Protein AF-A0A519ET71-F1 (afdb_monomer)

Foldseek 3Di:
DDVVVVVVVVVVVVVVPPPVCVVVVVVVCCVVVVVVVVVVVCCVCCVPVLLVLLVVCCVPPPVVQDFPLQDDPVNVVVVVVVLVVVLVVLVVVCVVVVVDPVSVVPSVLLSQLLSLLVVLLCSLQNGRHHPVLSVVLCVVCVVVSSVLSSVLSVLLCVLVVLVVCCVVPVVCVVVSVVVSVVSNSVSVSVSSNVSNVVSVVVSVVVVVVVVVVDPDDDD

pLDDT: mean 70.23, std 10.38, range [39.81, 87.06]

Mean predicted aligned error: 14.38 Å

Solvent-accessible surface area (backbone atoms only — not comparable to full-atom values): 11890 Å² total; per-residue (Å²): 132,65,65,68,59,54,52,51,48,54,54,53,47,53,65,68,70,42,68,58,62,75,61,44,51,62,50,53,49,48,69,55,45,50,60,52,52,52,51,51,50,50,52,50,47,54,68,51,48,49,60,50,50,38,48,52,47,39,62,72,76,40,72,85,62,67,72,59,63,59,61,51,73,68,57,51,55,57,44,52,54,50,49,53,53,49,49,53,51,51,51,62,65,42,58,74,53,50,80,41,75,76,44,51,73,48,49,56,37,48,53,46,1,45,51,46,27,59,50,44,45,43,64,43,36,32,44,48,33,50,77,66,57,46,53,51,49,54,64,76,43,42,66,62,42,33,50,52,16,28,53,43,34,53,55,63,45,51,39,54,53,46,56,60,45,34,75,78,36,61,90,46,34,85,57,45,53,60,47,29,54,50,49,50,51,50,47,50,52,51,46,46,52,52,37,24,52,55,52,53,52,54,48,51,52,53,51,54,52,52,56,67,74,56,63,93,80,80,131

Secondary structure (DSSP, 8-state):
--HHHHHHHHHHHHHHSS-HHHHHHHHHHHHHHHHHHHHHHHHHHHHHHHHHHHHHHHHHH-TTS-------HHHHHHHHHHHHHHHHHHHHHHHHHTTSTTHHHHHHHHHHHHHHHHHHHHHHHHTTS-HHHHHHHHHHTHHHHHHHHHHHHHHHHHHHHHHHHHTT-GGGHHHHHHHHHHHHHHHHHHHHHHHHHHHHHHHHHHHHHHHHH------

Radius of gyration: 24.88 Å; Cα contacts (8 Å, |Δi|>4): 135; chains: 1; bounding box: 59×34×96 Å

Structure (mmCIF, N/CA/C/O backbone):
data_AF-A0A519ET71-F1
#
_entry.id   AF-A0A519ET71-F1
#
loop_
_atom_site.group_PDB
_atom_site.id
_atom_site.type_symbol
_atom_site.label_atom_id
_atom_site.label_alt_id
_atom_site.label_comp_id
_atom_site.label_asym_id
_atom_site.label_entity_id
_atom_site.label_seq_id
_atom_site.pdbx_PDB_ins_code
_atom_site.Cartn_x
_atom_site.Cartn_y
_atom_site.Cartn_z
_atom_site.occupancy
_atom_site.B_iso_or_equiv
_atom_site.auth_seq_id
_atom_site.auth_comp_id
_atom_site.auth_asym_id
_atom_site.auth_atom_id
_atom_site.pdbx_PDB_model_num
ATOM 1 N N . SER A 1 1 ? 31.310 0.167 -56.274 1.00 51.19 1 SER A N 1
ATOM 2 C CA . SER A 1 1 ? 31.535 -0.388 -54.9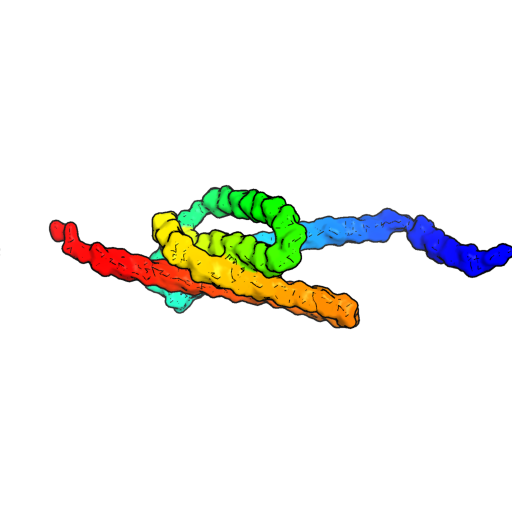22 1.00 51.19 1 SER A CA 1
ATOM 3 C C . SER A 1 1 ? 31.245 0.712 -53.913 1.00 51.19 1 SER A C 1
ATOM 5 O O . SER A 1 1 ? 31.822 1.777 -54.047 1.00 51.19 1 SER A O 1
ATOM 7 N N . TRP A 1 2 ? 30.300 0.519 -52.983 1.00 65.00 2 TRP A N 1
ATOM 8 C CA . TRP A 1 2 ? 29.869 1.552 -52.022 1.00 65.00 2 TRP A CA 1
ATOM 9 C C . TRP A 1 2 ? 30.758 1.533 -50.766 1.00 65.00 2 TRP A C 1
ATOM 11 O O . TRP A 1 2 ? 30.536 0.694 -49.890 1.00 65.00 2 TRP A O 1
ATOM 21 N N . PRO A 1 3 ? 31.742 2.441 -50.628 1.00 78.19 3 PRO A N 1
ATOM 22 C CA . PRO A 1 3 ? 32.728 2.384 -49.545 1.00 78.19 3 PRO A CA 1
ATOM 23 C C . PRO A 1 3 ? 32.082 2.615 -48.173 1.00 78.19 3 PRO A C 1
ATOM 25 O O . PRO A 1 3 ? 32.475 2.005 -47.187 1.00 78.19 3 PRO A O 1
ATOM 28 N N . LEU A 1 4 ? 31.023 3.430 -48.133 1.00 73.75 4 LEU A N 1
ATOM 29 C CA . LEU A 1 4 ? 30.263 3.749 -46.923 1.00 73.75 4 LEU A CA 1
ATOM 30 C C . LEU A 1 4 ? 29.527 2.533 -46.343 1.00 73.75 4 LEU A C 1
ATOM 32 O O . LEU A 1 4 ? 29.492 2.364 -45.128 1.00 73.75 4 LEU A O 1
ATOM 36 N N . LEU A 1 5 ? 28.998 1.655 -47.202 1.00 74.50 5 LEU A N 1
ATOM 37 C CA . LEU A 1 5 ? 28.352 0.408 -46.777 1.00 74.50 5 LEU A CA 1
ATOM 38 C C . LEU A 1 5 ? 29.373 -0.579 -46.201 1.00 74.50 5 LEU A C 1
ATOM 40 O O . LEU A 1 5 ? 29.092 -1.231 -45.201 1.00 74.50 5 LEU A O 1
ATOM 44 N N . ALA A 1 6 ? 30.576 -0.641 -46.777 1.00 75.88 6 ALA A N 1
ATOM 45 C CA . ALA A 1 6 ? 31.662 -1.467 -46.253 1.00 75.88 6 ALA A CA 1
ATOM 46 C C . ALA A 1 6 ? 32.197 -0.941 -44.907 1.00 75.88 6 ALA A C 1
ATOM 48 O O . ALA A 1 6 ? 32.454 -1.730 -44.001 1.00 75.88 6 ALA A O 1
ATOM 49 N N . SER A 1 7 ? 32.314 0.381 -44.736 1.00 77.50 7 SER A N 1
ATOM 50 C CA . SER A 1 7 ? 32.706 0.997 -43.460 1.00 77.50 7 SER A CA 1
ATOM 51 C C . SER A 1 7 ? 31.647 0.816 -42.370 1.00 77.50 7 SER A C 1
ATOM 53 O O . SER A 1 7 ? 31.995 0.494 -41.236 1.00 77.50 7 SER A O 1
ATOM 55 N N . PHE A 1 8 ? 30.363 0.961 -42.711 1.00 77.62 8 PHE A N 1
ATOM 56 C CA . PHE A 1 8 ? 29.249 0.697 -41.799 1.00 77.62 8 PHE A CA 1
ATOM 57 C C . PHE A 1 8 ? 29.205 -0.777 -41.378 1.00 77.62 8 PHE A C 1
ATOM 59 O O . PHE A 1 8 ? 29.118 -1.073 -40.184 1.00 77.62 8 PHE A O 1
ATOM 66 N N . TRP A 1 9 ? 29.376 -1.707 -42.331 1.00 73.12 9 TRP A N 1
ATOM 67 C CA . TRP A 1 9 ? 29.432 -3.130 -41.998 1.00 73.12 9 TRP A CA 1
ATOM 68 C C . TRP A 1 9 ? 30.665 -3.514 -41.189 1.00 73.12 9 TRP A C 1
ATOM 70 O O . TRP A 1 9 ? 30.561 -4.314 -40.264 1.00 73.12 9 TRP A O 1
ATOM 80 N N . GLY A 1 10 ? 31.817 -2.910 -41.478 1.00 75.44 10 GLY A N 1
ATOM 81 C CA . GLY A 1 10 ? 33.032 -3.101 -40.692 1.00 75.44 10 GLY A CA 1
ATOM 82 C C . GLY A 1 10 ? 32.920 -2.555 -39.266 1.00 75.44 10 GLY A C 1
ATOM 83 O O . GLY A 1 10 ? 33.555 -3.098 -38.368 1.00 75.44 10 GLY A O 1
ATOM 84 N N . TRP A 1 11 ? 32.117 -1.514 -39.029 1.00 75.06 11 TRP A N 1
ATOM 85 C CA . TRP A 1 11 ? 31.866 -0.970 -37.690 1.00 75.06 11 TRP A CA 1
ATOM 86 C C . TRP A 1 11 ? 30.917 -1.859 -36.872 1.00 75.06 11 TRP A C 1
ATOM 88 O O . TRP A 1 11 ? 31.224 -2.168 -35.722 1.00 75.06 11 TRP A O 1
ATOM 98 N N . ILE A 1 12 ? 29.831 -2.361 -37.473 1.00 71.50 12 ILE A N 1
ATOM 99 C CA . ILE A 1 12 ? 28.934 -3.329 -36.813 1.00 71.50 12 ILE A CA 1
ATOM 100 C C . ILE A 1 12 ? 29.638 -4.672 -36.593 1.00 71.50 12 ILE A C 1
ATOM 102 O O . ILE A 1 12 ? 29.525 -5.260 -35.521 1.00 71.50 12 ILE A O 1
ATOM 106 N N . GLY A 1 13 ? 30.429 -5.132 -37.564 1.00 68.06 13 GLY A N 1
ATOM 107 C CA . GLY A 1 13 ? 31.218 -6.356 -37.442 1.00 68.06 13 GLY A CA 1
ATOM 108 C C . GLY A 1 13 ? 32.166 -6.330 -36.241 1.00 68.06 13 GLY A C 1
ATOM 109 O O . GLY A 1 13 ? 32.327 -7.354 -35.592 1.00 68.06 13 GLY A O 1
ATOM 110 N N . ARG A 1 14 ? 32.708 -5.157 -35.871 1.00 67.69 14 ARG A N 1
ATOM 111 C CA . ARG A 1 14 ? 33.548 -4.985 -34.668 1.00 67.69 14 ARG A CA 1
ATOM 112 C C . ARG A 1 14 ? 32.783 -5.137 -33.351 1.00 67.69 14 ARG A C 1
ATOM 114 O O . ARG A 1 14 ? 33.368 -5.583 -32.371 1.00 67.69 14 ARG A O 1
ATOM 121 N N . PHE A 1 15 ? 31.495 -4.792 -33.324 1.00 62.75 15 PHE A N 1
ATOM 122 C CA . PHE A 1 15 ? 30.617 -5.044 -32.173 1.00 62.75 15 PHE A CA 1
ATOM 123 C C . PHE A 1 15 ? 30.281 -6.533 -32.020 1.00 62.75 15 PHE A C 1
ATOM 125 O O . PHE A 1 15 ? 30.128 -7.009 -30.900 1.00 62.75 15 PHE A O 1
ATOM 132 N N . PHE A 1 16 ? 30.196 -7.263 -33.136 1.00 60.81 16 PHE A N 1
ATOM 133 C CA . PHE A 1 16 ? 29.937 -8.706 -33.163 1.00 60.81 16 PHE A CA 1
ATOM 134 C C . PHE A 1 16 ? 31.209 -9.571 -33.066 1.00 60.81 16 PHE A C 1
ATOM 136 O O . PHE A 1 16 ? 31.099 -10.760 -32.786 1.00 60.81 16 PHE A O 1
ATOM 143 N N . SER A 1 17 ? 32.402 -9.004 -33.294 1.00 56.88 17 SER A N 1
ATOM 144 C CA . SER A 1 17 ? 33.689 -9.718 -33.241 1.00 56.88 17 SER A CA 1
ATOM 145 C C . SER A 1 17 ? 34.386 -9.677 -31.878 1.00 56.88 17 SER A C 1
ATOM 147 O O . SER A 1 17 ? 35.398 -10.349 -31.702 1.00 56.88 17 SER A O 1
ATOM 149 N N . GLY A 1 18 ? 33.916 -8.854 -30.938 1.00 61.75 18 GLY A N 1
ATOM 150 C CA . GLY A 1 18 ? 34.290 -8.989 -29.528 1.00 61.75 18 GLY A CA 1
ATOM 151 C C . GLY A 1 18 ? 33.458 -10.097 -28.892 1.00 61.75 18 GLY A C 1
ATOM 152 O O . GLY A 1 18 ? 32.332 -10.301 -29.333 1.00 61.75 18 GLY A O 1
ATOM 153 N N . ASP A 1 19 ? 33.984 -10.800 -27.883 1.00 61.34 19 ASP A N 1
ATOM 154 C CA . ASP A 1 19 ? 33.239 -11.818 -27.129 1.00 61.34 19 ASP A CA 1
ATOM 155 C C . ASP A 1 19 ? 31.898 -11.240 -26.653 1.00 61.34 19 ASP A C 1
ATOM 157 O O . ASP A 1 19 ? 31.796 -10.556 -25.633 1.00 61.34 19 ASP A O 1
ATOM 161 N N . VAL A 1 20 ? 30.844 -11.495 -27.427 1.00 58.88 20 VAL A N 1
ATOM 162 C CA . VAL A 1 20 ? 29.489 -11.001 -27.172 1.00 58.88 20 VAL A CA 1
ATOM 163 C C . VAL A 1 20 ? 29.000 -11.542 -25.822 1.00 58.88 20 VAL A C 1
ATOM 165 O O . VAL A 1 20 ? 28.258 -10.882 -25.104 1.00 58.88 20 VAL A O 1
ATOM 168 N N . THR A 1 21 ? 29.515 -12.699 -25.406 1.00 61.28 21 THR A N 1
ATOM 169 C CA . THR A 1 21 ? 29.367 -13.291 -24.071 1.00 61.28 21 THR A CA 1
ATOM 170 C C . THR A 1 21 ? 30.010 -12.463 -22.955 1.00 61.28 21 THR A C 1
ATOM 172 O O . THR A 1 21 ? 29.419 -12.369 -21.882 1.00 61.28 21 THR A O 1
ATOM 175 N N . ALA A 1 22 ? 31.160 -11.818 -23.181 1.00 65.25 22 ALA A N 1
ATOM 176 C CA . ALA A 1 22 ? 31.847 -11.006 -22.171 1.00 65.25 22 ALA A CA 1
ATOM 177 C C . ALA A 1 22 ? 31.096 -9.703 -21.841 1.00 65.25 22 ALA A C 1
ATOM 179 O O . ALA A 1 22 ? 31.200 -9.198 -20.724 1.00 65.25 22 ALA A O 1
ATOM 180 N N . THR A 1 23 ? 30.299 -9.179 -22.778 1.00 65.25 23 THR A N 1
ATOM 181 C CA . THR A 1 23 ? 29.429 -8.011 -22.550 1.00 65.25 23 THR A CA 1
ATOM 182 C C . THR A 1 23 ? 28.005 -8.406 -22.143 1.00 65.25 23 THR A C 1
ATOM 184 O O . THR A 1 23 ? 27.413 -7.750 -21.286 1.00 65.25 23 THR A O 1
ATOM 187 N N . LEU A 1 24 ? 27.462 -9.506 -22.679 1.00 67.38 24 LEU A N 1
ATOM 188 C CA . LEU A 1 24 ? 26.129 -10.005 -22.320 1.00 67.38 24 LEU A CA 1
ATOM 189 C C . LEU A 1 24 ? 26.066 -10.615 -20.919 1.00 67.38 24 LEU A C 1
ATOM 191 O O . LEU A 1 24 ? 25.059 -10.431 -20.243 1.00 67.38 24 LEU A O 1
ATOM 195 N N . ALA A 1 25 ? 27.102 -11.323 -20.461 1.00 74.38 25 ALA A N 1
ATOM 196 C CA . ALA A 1 25 ? 27.099 -11.962 -19.144 1.00 74.38 25 ALA A CA 1
ATOM 197 C C . ALA A 1 25 ? 26.832 -10.966 -17.993 1.00 74.38 25 ALA A C 1
ATOM 199 O O . ALA A 1 25 ? 25.892 -11.201 -17.229 1.00 74.38 25 ALA A O 1
ATOM 200 N N . PRO A 1 26 ? 27.553 -9.829 -17.869 1.00 75.31 26 PRO A N 1
ATOM 201 C CA . PRO A 1 26 ? 27.241 -8.835 -16.842 1.00 75.31 26 PRO A CA 1
ATOM 202 C C . PRO A 1 26 ? 25.863 -8.183 -17.035 1.00 75.31 26 PRO A C 1
ATOM 204 O O . PRO A 1 26 ? 25.178 -7.931 -16.047 1.00 75.31 26 PRO A O 1
ATOM 207 N N . LEU A 1 27 ? 25.402 -7.970 -18.273 1.00 71.25 27 LEU A N 1
ATOM 208 C CA . LEU A 1 27 ? 24.054 -7.449 -18.541 1.00 71.25 27 LEU A CA 1
ATOM 209 C C . LEU A 1 27 ? 22.956 -8.403 -18.055 1.00 71.25 27 LEU A C 1
ATOM 211 O O . LEU A 1 27 ? 22.018 -7.960 -17.398 1.00 71.25 27 LEU A O 1
ATOM 215 N N . VAL A 1 28 ? 23.082 -9.705 -18.317 1.00 76.06 28 VAL A N 1
ATOM 216 C CA . VAL A 1 28 ? 22.136 -10.730 -17.846 1.00 76.06 28 VAL A CA 1
ATOM 217 C C . VAL A 1 28 ? 22.120 -10.793 -16.321 1.00 76.06 28 VAL A C 1
ATOM 219 O O . VAL A 1 28 ? 21.044 -10.846 -15.728 1.00 76.06 28 VAL A O 1
ATOM 222 N N . VAL A 1 29 ? 23.290 -10.729 -15.676 1.00 79.31 29 VAL A N 1
ATOM 223 C CA . VAL A 1 29 ? 23.382 -10.689 -14.210 1.00 79.31 29 VAL A CA 1
ATOM 224 C C . VAL A 1 29 ? 22.681 -9.453 -13.658 1.00 79.31 29 VAL A C 1
ATOM 226 O O . VAL A 1 29 ? 21.908 -9.589 -12.718 1.00 79.31 29 VAL A O 1
ATOM 229 N N . VAL A 1 30 ? 22.875 -8.269 -14.246 1.00 75.25 30 VAL A N 1
ATOM 230 C CA . VAL A 1 30 ? 22.170 -7.049 -13.823 1.00 75.25 30 VAL A CA 1
ATOM 231 C C . VAL A 1 30 ? 20.660 -7.199 -14.026 1.00 75.25 30 VAL A C 1
ATOM 233 O O . VAL A 1 30 ? 19.901 -7.037 -13.076 1.00 75.25 30 VAL A O 1
ATOM 236 N N . PHE A 1 31 ? 20.205 -7.598 -15.215 1.00 67.06 31 PHE A N 1
ATOM 237 C CA . PHE A 1 31 ? 18.776 -7.764 -15.504 1.00 67.06 31 PHE A CA 1
ATOM 238 C C . PHE A 1 31 ? 18.085 -8.815 -14.625 1.00 67.06 31 PHE A C 1
ATOM 240 O O . PHE A 1 31 ? 16.903 -8.658 -14.328 1.00 67.06 31 PHE A O 1
ATOM 247 N N . ALA A 1 32 ? 18.793 -9.861 -14.193 1.00 71.50 32 ALA A N 1
ATOM 248 C CA . ALA A 1 32 ? 18.259 -10.877 -13.288 1.00 71.50 32 ALA A CA 1
ATOM 249 C C . ALA A 1 32 ? 18.357 -10.464 -11.809 1.00 71.50 32 ALA A C 1
ATOM 251 O O . ALA A 1 32 ? 17.410 -10.653 -11.044 1.00 71.50 32 ALA A O 1
ATOM 252 N N . ALA A 1 33 ? 19.485 -9.885 -11.391 1.00 70.94 33 ALA A N 1
ATOM 253 C CA . ALA A 1 33 ? 19.737 -9.519 -10.001 1.00 70.94 33 ALA A CA 1
ATOM 254 C C . ALA A 1 33 ? 18.942 -8.283 -9.579 1.00 70.94 33 ALA A C 1
ATOM 256 O O . ALA A 1 33 ? 18.433 -8.253 -8.464 1.00 70.94 33 ALA A O 1
ATOM 257 N N . THR A 1 34 ? 18.793 -7.280 -10.449 1.00 64.88 34 THR A N 1
ATOM 258 C CA . THR A 1 34 ? 18.056 -6.048 -10.139 1.00 64.88 34 THR A CA 1
ATOM 259 C C . THR A 1 34 ? 16.619 -6.314 -9.670 1.00 64.88 34 THR A C 1
ATOM 261 O O . THR A 1 34 ? 16.293 -5.869 -8.569 1.00 64.88 34 THR A O 1
ATOM 264 N N . PRO A 1 35 ? 15.751 -7.050 -10.395 1.00 52.75 35 PRO A N 1
ATOM 265 C CA . PRO A 1 35 ? 14.398 -7.327 -9.913 1.00 52.75 35 PRO A CA 1
ATOM 266 C C . PRO A 1 35 ? 14.401 -8.164 -8.629 1.00 52.75 35 PRO A C 1
ATOM 268 O O . PRO A 1 35 ? 13.609 -7.887 -7.732 1.00 52.75 35 PRO A O 1
ATOM 271 N N . LEU A 1 36 ? 15.315 -9.132 -8.489 1.00 61.66 36 LEU A N 1
ATOM 272 C CA . LEU A 1 36 ? 15.434 -9.944 -7.273 1.00 61.66 36 LEU A CA 1
ATOM 273 C C . LEU A 1 36 ? 15.800 -9.099 -6.046 1.00 61.66 36 LEU A C 1
ATOM 275 O O . LEU A 1 36 ? 15.174 -9.233 -4.996 1.00 61.66 36 LEU A O 1
ATOM 279 N N . LEU A 1 37 ? 16.782 -8.207 -6.188 1.00 66.44 37 LEU A N 1
ATOM 280 C CA . LEU A 1 37 ? 17.217 -7.286 -5.140 1.00 66.44 37 LEU A CA 1
ATOM 281 C C . LEU A 1 37 ? 16.114 -6.295 -4.776 1.00 66.44 37 LEU A C 1
ATOM 283 O O . LEU A 1 37 ? 15.898 -6.044 -3.594 1.00 66.44 37 LEU A O 1
ATOM 287 N N . VAL A 1 38 ? 15.389 -5.770 -5.767 1.00 59.97 38 VAL A N 1
ATOM 288 C CA . VAL A 1 38 ? 14.242 -4.882 -5.533 1.00 59.97 38 VAL A CA 1
ATOM 289 C C . VAL A 1 38 ? 13.150 -5.611 -4.754 1.00 59.97 38 VAL A C 1
ATOM 291 O O . VAL A 1 38 ? 12.682 -5.090 -3.745 1.00 59.97 38 VAL A O 1
ATOM 294 N N . VAL A 1 39 ? 12.775 -6.828 -5.159 1.00 53.47 39 VAL A N 1
ATOM 295 C CA . VAL A 1 39 ? 11.769 -7.629 -4.444 1.00 53.47 39 VAL A CA 1
ATOM 296 C C . VAL A 1 39 ? 12.234 -7.943 -3.022 1.00 53.47 39 VAL A C 1
ATOM 298 O O . VAL A 1 39 ? 11.473 -7.734 -2.082 1.00 53.47 39 VAL A O 1
ATOM 301 N N . ALA A 1 40 ? 13.481 -8.380 -2.838 1.00 61.16 40 ALA A N 1
ATOM 302 C CA . ALA A 1 40 ? 14.034 -8.667 -1.517 1.00 61.16 40 ALA A CA 1
ATOM 303 C C . ALA A 1 40 ? 14.039 -7.422 -0.615 1.00 61.16 40 ALA A C 1
ATOM 305 O O . ALA A 1 40 ? 13.586 -7.488 0.527 1.00 61.16 40 ALA A O 1
ATOM 306 N N . ALA A 1 41 ? 14.481 -6.272 -1.132 1.00 62.25 41 ALA A N 1
ATOM 307 C CA . ALA A 1 41 ? 14.481 -5.009 -0.402 1.00 62.25 41 ALA A CA 1
ATOM 308 C C . ALA A 1 41 ? 13.060 -4.564 -0.031 1.00 62.25 41 ALA A C 1
ATOM 310 O O . ALA A 1 41 ? 12.831 -4.172 1.109 1.00 62.25 41 ALA A O 1
ATOM 311 N N . LEU A 1 42 ? 12.095 -4.673 -0.951 1.00 53.31 42 LEU A N 1
ATOM 312 C CA . LEU A 1 42 ? 10.690 -4.356 -0.684 1.00 53.31 42 LEU A CA 1
ATOM 313 C C . LEU A 1 42 ? 10.086 -5.280 0.377 1.00 53.31 42 LEU A C 1
ATOM 315 O O . LEU A 1 42 ? 9.390 -4.796 1.263 1.00 53.31 42 LEU A O 1
ATOM 319 N N . VAL A 1 43 ? 10.370 -6.584 0.324 1.00 53.22 43 VAL A N 1
ATOM 320 C CA . VAL A 1 43 ? 9.897 -7.557 1.322 1.00 53.22 43 VAL A CA 1
ATOM 321 C C . VAL A 1 43 ? 10.482 -7.254 2.699 1.00 53.22 43 VAL A C 1
ATOM 323 O O . VAL A 1 43 ? 9.748 -7.260 3.683 1.00 53.22 43 VAL A O 1
ATOM 326 N N . ILE A 1 44 ? 11.778 -6.943 2.776 1.00 60.06 44 ILE A N 1
ATOM 327 C CA . ILE A 1 44 ? 12.435 -6.555 4.029 1.00 60.06 44 ILE A CA 1
ATOM 328 C C . ILE A 1 44 ? 11.829 -5.243 4.545 1.00 60.06 44 ILE A C 1
ATOM 330 O O . ILE A 1 44 ? 11.358 -5.179 5.676 1.00 60.06 44 ILE A O 1
ATOM 334 N N . VAL A 1 45 ? 11.763 -4.196 3.725 1.00 57.47 45 VAL A N 1
ATOM 335 C CA . VAL A 1 45 ? 11.219 -2.897 4.147 1.00 57.47 45 VAL A CA 1
ATOM 336 C C . VAL A 1 45 ? 9.759 -3.016 4.582 1.00 57.47 45 VAL A C 1
ATOM 338 O O . VAL A 1 45 ? 9.412 -2.521 5.651 1.00 57.47 45 VAL A O 1
ATOM 341 N N . ALA A 1 46 ? 8.911 -3.708 3.822 1.00 52.38 46 ALA A N 1
ATOM 342 C CA . ALA A 1 46 ? 7.519 -3.929 4.205 1.00 52.38 46 ALA A CA 1
ATOM 343 C C . ALA A 1 46 ? 7.411 -4.761 5.493 1.00 52.38 46 ALA A C 1
ATOM 345 O O . ALA A 1 46 ? 6.651 -4.405 6.389 1.00 52.38 46 ALA A O 1
ATOM 346 N N . GLY A 1 47 ? 8.211 -5.824 5.613 1.00 54.41 47 GLY A N 1
ATOM 347 C CA . GLY A 1 47 ? 8.202 -6.725 6.763 1.00 54.41 47 GLY A CA 1
ATOM 348 C C . GLY A 1 47 ? 8.732 -6.109 8.058 1.00 54.41 47 GLY A C 1
ATOM 349 O O . GLY A 1 47 ? 8.303 -6.521 9.129 1.00 54.41 47 GLY A O 1
ATOM 350 N N . PHE A 1 48 ? 9.631 -5.123 7.987 1.00 57.56 48 PHE A N 1
ATOM 351 C CA . PHE A 1 48 ? 10.255 -4.522 9.172 1.00 57.56 48 PHE A CA 1
ATOM 352 C C . PHE A 1 48 ? 9.780 -3.094 9.463 1.00 57.56 48 PHE A C 1
ATOM 354 O O . PHE A 1 48 ? 9.598 -2.737 10.625 1.00 57.56 48 PHE A O 1
ATOM 361 N N . MET A 1 49 ? 9.556 -2.266 8.442 1.00 57.69 49 MET A N 1
ATOM 362 C CA . MET A 1 49 ? 9.231 -0.850 8.633 1.00 57.69 49 MET A CA 1
ATOM 363 C C . MET A 1 49 ? 7.759 -0.644 9.008 1.00 57.69 49 MET A C 1
ATOM 365 O O . MET A 1 49 ? 7.470 0.129 9.919 1.00 57.69 49 MET A O 1
ATOM 369 N N . ALA A 1 50 ? 6.832 -1.355 8.356 1.00 58.34 50 ALA A N 1
ATOM 370 C CA . ALA A 1 50 ? 5.404 -1.251 8.658 1.00 58.34 50 ALA A CA 1
ATOM 371 C C . ALA A 1 50 ? 5.073 -1.607 10.126 1.00 58.34 50 ALA A C 1
ATOM 373 O O . ALA A 1 50 ? 4.459 -0.763 10.784 1.00 58.34 50 ALA A O 1
ATOM 374 N N . PRO A 1 51 ? 5.529 -2.749 10.694 1.00 58.44 51 PRO A N 1
ATOM 375 C CA . PRO A 1 51 ? 5.268 -3.070 12.100 1.00 58.44 51 PRO A CA 1
ATOM 376 C C . PRO A 1 51 ? 6.017 -2.154 13.083 1.00 58.44 51 PRO A C 1
ATOM 378 O O . PRO A 1 51 ? 5.524 -1.861 14.170 1.00 58.44 51 PRO A O 1
ATOM 381 N N . ALA A 1 52 ? 7.203 -1.652 12.720 1.00 58.00 52 ALA A N 1
ATOM 382 C CA . ALA A 1 52 ? 7.933 -0.712 13.571 1.00 58.00 52 ALA A CA 1
ATOM 383 C C . ALA A 1 52 ? 7.221 0.648 13.670 1.00 58.00 52 ALA A C 1
ATOM 385 O O . ALA A 1 52 ? 7.130 1.224 14.755 1.00 58.00 52 ALA A O 1
ATOM 386 N N . LEU A 1 53 ? 6.681 1.151 12.555 1.00 60.00 53 LEU A N 1
ATOM 387 C CA . LEU A 1 53 ? 5.934 2.409 12.519 1.00 60.00 53 LEU A CA 1
ATOM 388 C C . LEU A 1 53 ? 4.590 2.296 13.246 1.00 60.00 53 LEU A C 1
ATOM 390 O O . LEU A 1 53 ? 4.239 3.200 14.004 1.00 60.00 53 LEU A O 1
ATOM 394 N N . THR A 1 54 ? 3.855 1.192 13.073 1.00 61.16 54 THR A N 1
ATOM 395 C CA . THR A 1 54 ? 2.600 0.954 13.808 1.00 61.16 54 THR A CA 1
ATOM 396 C C . THR A 1 54 ? 2.848 0.867 15.308 1.00 61.16 54 THR A C 1
ATOM 398 O O . THR A 1 54 ? 2.110 1.481 16.079 1.00 61.16 54 THR A O 1
ATOM 401 N N . ARG A 1 55 ? 3.916 0.180 15.730 1.00 60.53 55 ARG A N 1
ATOM 402 C CA . ARG A 1 55 ? 4.315 0.096 17.136 1.00 60.53 55 ARG A CA 1
ATOM 403 C C . ARG A 1 55 ? 4.703 1.460 17.706 1.00 60.53 55 ARG A C 1
ATOM 405 O O . ARG A 1 55 ? 4.243 1.808 18.788 1.00 60.53 55 ARG A O 1
ATOM 412 N N . LEU A 1 56 ? 5.458 2.271 16.962 1.00 57.72 56 LEU A N 1
ATOM 413 C CA . LEU A 1 56 ? 5.849 3.617 17.396 1.00 57.72 56 LEU A CA 1
ATOM 414 C C . LEU A 1 56 ? 4.637 4.554 17.555 1.00 57.72 56 LEU A C 1
ATOM 416 O O . LEU A 1 56 ? 4.583 5.347 18.495 1.00 57.72 56 LEU A O 1
ATOM 420 N N . VAL A 1 57 ? 3.648 4.460 16.657 1.00 59.22 57 VAL A N 1
ATOM 421 C CA . VAL A 1 57 ? 2.389 5.217 16.768 1.00 59.22 57 VAL A CA 1
ATOM 422 C C . VAL A 1 57 ? 1.532 4.710 17.925 1.00 59.22 57 VAL A C 1
ATOM 424 O O . VAL A 1 57 ? 0.972 5.530 18.652 1.00 59.22 57 VAL A O 1
ATOM 427 N N . GLY A 1 58 ? 1.452 3.392 18.123 1.00 58.66 58 GLY A N 1
ATOM 428 C CA . GLY A 1 58 ? 0.761 2.786 19.262 1.00 58.66 58 GLY A CA 1
ATOM 429 C C . GLY A 1 58 ? 1.341 3.266 20.592 1.00 58.66 58 GLY A C 1
ATOM 430 O O . GLY A 1 58 ? 0.614 3.815 21.414 1.00 58.66 58 GLY A O 1
ATOM 431 N N . GLU A 1 59 ? 2.661 3.174 20.759 1.00 63.88 59 GLU A N 1
ATOM 432 C CA . GLU A 1 59 ? 3.362 3.579 21.984 1.00 63.88 59 GLU A CA 1
ATOM 433 C C . GLU A 1 59 ? 3.284 5.095 22.246 1.00 63.88 59 GLU A C 1
ATOM 435 O O . GLU A 1 59 ? 3.106 5.507 23.391 1.00 63.88 59 GLU A O 1
ATOM 440 N N . ARG A 1 60 ? 3.386 5.948 21.212 1.00 63.56 60 ARG A N 1
ATOM 441 C CA . ARG A 1 60 ? 3.382 7.413 21.405 1.00 63.56 60 ARG A CA 1
ATOM 442 C C . ARG A 1 60 ? 2.003 8.055 21.454 1.00 63.56 60 ARG A C 1
ATOM 444 O O . ARG A 1 60 ? 1.852 9.074 22.122 1.00 63.56 60 ARG A O 1
ATOM 451 N N . ARG A 1 61 ? 1.029 7.545 20.697 1.00 62.66 61 ARG A N 1
ATOM 452 C CA . ARG A 1 61 ? -0.262 8.224 20.490 1.00 62.66 61 ARG A CA 1
ATOM 453 C C . ARG A 1 61 ? -1.436 7.504 21.144 1.00 62.66 61 ARG A C 1
ATOM 455 O O . ARG A 1 61 ? -2.422 8.161 21.458 1.00 62.66 61 ARG A O 1
ATOM 462 N N . PHE A 1 62 ? -1.317 6.199 21.392 1.00 63.25 62 PHE A N 1
ATOM 463 C CA . PHE A 1 62 ? -2.358 5.390 22.030 1.00 63.25 62 PHE A CA 1
ATOM 464 C C . PHE A 1 62 ? -1.804 4.505 23.167 1.00 63.25 62 PHE A C 1
ATOM 466 O O . PHE A 1 62 ? -2.024 3.294 23.162 1.00 63.25 62 PHE A O 1
ATOM 473 N N . PRO A 1 63 ? -1.115 5.079 24.174 1.00 61.25 63 PRO A N 1
ATOM 474 C CA . PRO A 1 63 ? -0.466 4.302 25.234 1.00 61.25 63 PRO A CA 1
ATOM 475 C C . PRO A 1 63 ? -1.444 3.501 26.113 1.00 61.25 63 PRO A C 1
ATOM 477 O O . PRO A 1 63 ? -1.030 2.558 26.779 1.00 61.25 63 PRO A O 1
ATOM 480 N N . SER A 1 64 ? -2.737 3.848 26.118 1.00 60.31 64 SER A N 1
ATOM 481 C CA . SER A 1 64 ? -3.790 3.140 26.858 1.00 60.31 64 SER A CA 1
ATOM 482 C C . SER A 1 64 ? -4.393 1.940 26.113 1.00 60.31 64 SER A C 1
ATOM 484 O O . SER A 1 64 ? -5.234 1.238 26.676 1.00 60.31 64 SER A O 1
ATOM 486 N N . LEU A 1 65 ? -4.006 1.685 24.856 1.00 58.62 65 LEU A N 1
ATOM 487 C CA . LEU A 1 65 ? -4.519 0.555 24.081 1.00 58.62 65 LEU A CA 1
ATOM 488 C C . LEU A 1 65 ? -3.728 -0.725 24.386 1.00 58.62 65 LEU A C 1
ATOM 490 O O . LEU A 1 65 ? -2.576 -0.870 23.983 1.00 58.62 65 LEU A O 1
ATOM 494 N N . GLU A 1 66 ? -4.370 -1.694 25.045 1.00 59.84 66 GLU A N 1
ATOM 495 C CA . GLU A 1 66 ? -3.772 -3.014 25.281 1.00 59.84 66 GLU A CA 1
ATOM 496 C C . GLU A 1 66 ? -3.390 -3.724 23.970 1.00 59.84 66 GLU A C 1
ATOM 498 O O . GLU A 1 66 ? -4.227 -3.911 23.073 1.00 59.84 66 GLU A O 1
ATOM 503 N N . GLN A 1 67 ? -2.132 -4.175 23.898 1.00 60.75 67 GLN A N 1
ATOM 504 C CA . GLN A 1 67 ? -1.603 -5.029 22.833 1.00 60.75 67 GLN A CA 1
ATOM 505 C C . GLN A 1 67 ? -2.111 -6.464 23.022 1.00 60.75 67 GLN A C 1
ATOM 507 O O . GLN A 1 67 ? -1.585 -7.216 23.841 1.00 60.75 67 GLN A O 1
ATOM 512 N N . LYS A 1 68 ? -3.118 -6.875 22.243 1.00 59.84 68 LYS A N 1
ATOM 513 C CA . LYS A 1 68 ? -3.646 -8.250 22.294 1.00 59.84 68 LYS A CA 1
ATOM 514 C C . LYS A 1 68 ? -2.785 -9.281 21.541 1.00 59.84 68 LYS A C 1
ATOM 516 O O . LYS A 1 68 ? -3.081 -10.467 21.638 1.00 59.84 68 LYS A O 1
ATOM 521 N N . LYS A 1 69 ? -1.739 -8.859 20.803 1.00 55.25 69 LYS A N 1
ATOM 522 C CA . LYS A 1 69 ? -0.770 -9.716 20.073 1.00 55.25 69 LYS A CA 1
ATOM 523 C C . LYS A 1 69 ? -1.430 -10.888 19.324 1.00 55.25 69 LYS A C 1
ATOM 525 O O . LYS A 1 69 ? -0.995 -12.033 19.410 1.00 55.25 69 LYS A O 1
ATOM 530 N N . GLY A 1 70 ? -2.501 -10.611 18.581 1.00 49.59 70 GLY A N 1
ATOM 531 C CA . GLY A 1 70 ? -3.361 -11.636 17.973 1.00 49.59 70 GLY A CA 1
ATOM 532 C C . GLY A 1 70 ? -2.829 -12.282 16.685 1.00 49.59 70 GLY A C 1
ATOM 533 O O . GLY A 1 70 ? -3.559 -13.035 16.037 1.00 49.59 70 GLY A O 1
ATOM 534 N N . ALA A 1 71 ? -1.599 -11.981 16.264 1.00 49.84 71 ALA A N 1
ATOM 535 C CA . ALA A 1 71 ? -1.048 -12.417 14.984 1.00 49.84 71 ALA A CA 1
ATOM 536 C C . ALA A 1 71 ? -0.048 -13.571 15.157 1.00 49.84 71 ALA A C 1
ATOM 538 O O . ALA A 1 71 ? 1.101 -13.366 15.537 1.00 49.84 71 ALA A O 1
ATOM 539 N N . SER A 1 72 ? -0.475 -14.800 14.850 1.00 54.62 72 SER A N 1
ATOM 540 C CA . SER A 1 72 ? 0.438 -15.946 14.745 1.00 54.62 72 SER A CA 1
ATOM 541 C C . SER A 1 72 ? 1.327 -15.812 13.502 1.00 54.62 72 SER A C 1
ATOM 543 O O . SER A 1 72 ? 0.832 -15.496 12.418 1.00 54.62 72 SER A O 1
ATOM 545 N N . PHE A 1 73 ? 2.623 -16.110 13.637 1.00 47.78 73 PHE A N 1
ATOM 546 C CA . PHE A 1 73 ? 3.609 -16.103 12.546 1.00 47.78 73 PHE A CA 1
ATOM 547 C C . PHE A 1 73 ? 3.163 -16.954 11.339 1.00 47.78 73 PHE A C 1
ATOM 549 O O . PHE A 1 73 ? 3.272 -16.528 10.191 1.00 47.78 73 PHE A O 1
ATOM 556 N N . ILE A 1 74 ? 2.544 -18.111 11.592 1.00 43.00 74 ILE A N 1
ATOM 557 C CA . ILE A 1 74 ? 1.973 -18.989 10.553 1.00 43.00 74 ILE A CA 1
ATOM 558 C C . ILE A 1 74 ? 0.783 -18.315 9.848 1.00 43.00 74 ILE A C 1
ATOM 560 O O . ILE A 1 74 ? 0.611 -18.441 8.635 1.00 43.00 74 ILE A O 1
ATOM 564 N N . GLY A 1 75 ? -0.010 -17.544 10.596 1.00 52.31 75 GLY A N 1
ATOM 565 C CA . GLY A 1 75 ? -1.103 -16.740 10.055 1.00 52.31 75 GLY A CA 1
ATOM 566 C C . GLY A 1 75 ? -0.618 -15.618 9.136 1.00 52.31 75 GLY A C 1
ATOM 567 O O . GLY A 1 75 ? -1.287 -15.326 8.150 1.00 52.31 75 GLY A O 1
ATOM 568 N N . SER A 1 76 ? 0.551 -15.032 9.411 1.00 49.34 76 SER A N 1
ATOM 569 C CA . SER A 1 76 ? 1.188 -14.042 8.531 1.00 49.34 76 SER A CA 1
ATOM 570 C C . SER A 1 76 ? 1.598 -14.664 7.191 1.00 49.34 76 SER A C 1
ATOM 572 O O . SER A 1 76 ? 1.216 -14.169 6.131 1.00 49.34 76 SER A O 1
ATOM 574 N N . VAL A 1 77 ? 2.267 -15.822 7.221 1.00 49.41 77 VAL A N 1
ATOM 575 C CA . VAL A 1 77 ? 2.738 -16.515 6.008 1.00 49.41 77 VAL A CA 1
ATOM 576 C C . VAL A 1 77 ? 1.576 -16.976 5.121 1.00 49.41 77 VAL A C 1
ATOM 578 O O . VAL A 1 77 ? 1.554 -16.674 3.926 1.00 49.41 77 VAL A O 1
ATOM 581 N N . ALA A 1 78 ? 0.575 -17.653 5.694 1.00 52.44 78 ALA A N 1
ATOM 582 C CA . ALA A 1 78 ? -0.594 -18.125 4.945 1.00 52.44 78 ALA A CA 1
ATOM 583 C C . ALA A 1 78 ? -1.392 -16.968 4.323 1.00 52.44 78 ALA A C 1
ATOM 585 O O . ALA A 1 78 ? -1.964 -17.092 3.238 1.00 52.44 78 ALA A O 1
ATOM 586 N N . ARG A 1 79 ? -1.412 -15.814 4.995 1.00 58.00 79 ARG A N 1
ATOM 587 C CA . ARG A 1 79 ? -2.131 -14.632 4.529 1.00 58.00 79 ARG A CA 1
ATOM 588 C C . ARG A 1 79 ? -1.368 -13.872 3.450 1.00 58.00 79 ARG A C 1
ATOM 590 O O . ARG A 1 79 ? -2.009 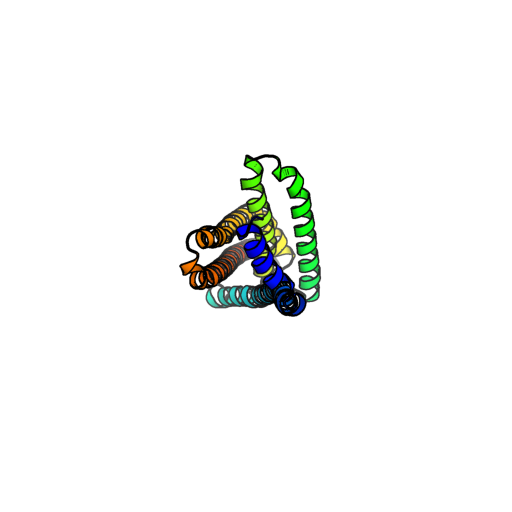-13.450 2.494 1.00 58.00 79 ARG A O 1
ATOM 597 N N . SER A 1 80 ? -0.043 -13.755 3.551 1.00 48.66 80 SER A N 1
ATOM 598 C CA . SER A 1 80 ? 0.793 -13.227 2.466 1.00 48.66 80 SER A CA 1
ATOM 599 C C . SER A 1 80 ? 0.614 -14.048 1.193 1.00 48.66 80 SER A C 1
ATOM 601 O O . SER A 1 80 ? 0.311 -13.481 0.151 1.00 48.66 80 SER A O 1
ATOM 603 N N . LEU A 1 81 ? 0.654 -15.382 1.293 1.00 58.56 81 LEU A N 1
ATOM 604 C CA . LEU A 1 81 ? 0.343 -16.281 0.175 1.00 58.56 81 LEU A CA 1
ATOM 605 C C . LEU A 1 81 ? -1.063 -16.045 -0.397 1.00 58.56 81 LEU A C 1
ATOM 607 O O . LEU A 1 81 ? -1.226 -15.932 -1.612 1.00 58.56 81 LEU A O 1
ATOM 611 N N . GLY A 1 82 ? -2.074 -15.911 0.467 1.00 66.00 82 GLY A N 1
ATOM 612 C CA . GLY A 1 82 ? -3.443 -15.610 0.047 1.00 66.00 82 GLY A CA 1
ATOM 613 C C . GLY A 1 82 ? -3.586 -14.251 -0.646 1.00 66.00 82 GLY A C 1
ATOM 614 O O . GLY A 1 82 ? -4.326 -14.137 -1.619 1.00 66.00 82 GLY A O 1
ATOM 615 N N . LEU A 1 83 ? -2.866 -13.227 -0.186 1.00 55.31 83 LEU A N 1
ATOM 616 C CA . LEU A 1 83 ? -2.865 -11.888 -0.778 1.00 55.31 83 LEU A CA 1
ATOM 617 C C . LEU A 1 83 ? -2.110 -11.850 -2.108 1.00 55.31 83 LEU A C 1
ATOM 619 O O . LEU A 1 83 ? -2.593 -11.215 -3.041 1.00 55.31 83 LEU A O 1
ATOM 623 N N . THR A 1 84 ? -0.990 -12.566 -2.233 1.00 54.97 84 THR A N 1
ATOM 624 C CA . THR A 1 84 ? -0.277 -12.733 -3.506 1.00 54.97 84 THR A CA 1
ATOM 625 C C . THR A 1 84 ? -1.160 -13.436 -4.533 1.00 54.97 84 THR A C 1
ATOM 627 O O . THR A 1 84 ? -1.287 -12.961 -5.659 1.00 54.97 84 THR A O 1
ATOM 630 N N . LEU A 1 85 ? -1.836 -14.521 -4.143 1.00 63.94 85 LEU A N 1
ATOM 631 C CA . LEU A 1 85 ? -2.747 -15.242 -5.032 1.00 63.94 85 LEU A CA 1
ATOM 632 C C . LEU A 1 85 ? -3.941 -14.372 -5.448 1.00 63.94 85 LEU A C 1
ATOM 634 O O . LEU A 1 85 ? -4.310 -14.326 -6.618 1.00 63.94 85 LEU A O 1
ATOM 638 N N . LEU A 1 86 ? -4.516 -13.631 -4.504 1.00 68.38 86 LEU A N 1
ATOM 639 C CA . LEU A 1 86 ? -5.609 -12.699 -4.760 1.00 68.38 86 LEU A CA 1
ATOM 640 C C . LEU A 1 86 ? -5.185 -11.543 -5.677 1.00 68.38 86 LEU A C 1
ATOM 642 O O . LEU A 1 86 ? -5.959 -11.150 -6.546 1.00 68.38 86 LEU A O 1
ATOM 646 N N . ALA A 1 87 ? -3.966 -11.024 -5.516 1.00 59.00 87 ALA A N 1
ATOM 647 C CA . ALA A 1 87 ? -3.398 -10.002 -6.389 1.00 59.00 87 ALA A CA 1
ATOM 648 C C . ALA A 1 87 ? -3.204 -10.530 -7.817 1.00 59.00 87 ALA A C 1
ATOM 650 O O . ALA A 1 87 ? -3.555 -9.838 -8.770 1.00 59.00 87 ALA A O 1
ATOM 651 N N . LEU A 1 88 ? -2.729 -11.772 -7.971 1.00 64.56 88 LEU A N 1
ATOM 652 C CA . LEU A 1 88 ? -2.618 -12.434 -9.274 1.00 64.56 88 LEU A CA 1
ATOM 653 C C . LEU A 1 88 ? -3.988 -12.613 -9.938 1.00 64.56 88 LEU A C 1
ATOM 655 O O . LEU A 1 88 ? -4.148 -12.287 -11.112 1.00 64.56 88 LEU A O 1
ATOM 659 N N . VAL A 1 89 ? -4.998 -13.062 -9.187 1.00 69.19 89 VAL A N 1
ATOM 660 C CA . VAL A 1 89 ? -6.371 -13.192 -9.701 1.00 69.19 89 VAL A CA 1
ATOM 661 C C . VAL A 1 89 ? -6.933 -11.828 -10.104 1.00 69.19 89 VAL A C 1
ATOM 663 O O . VAL A 1 89 ? -7.483 -11.698 -11.194 1.00 69.19 89 VAL A O 1
ATOM 666 N N . ALA A 1 90 ? -6.765 -10.796 -9.274 1.00 68.88 90 ALA A N 1
ATOM 667 C CA . ALA A 1 90 ? -7.225 -9.446 -9.588 1.00 68.88 90 ALA A CA 1
ATOM 668 C C . ALA A 1 90 ? -6.539 -8.877 -10.843 1.00 68.88 90 ALA A C 1
ATOM 670 O O . ALA A 1 90 ? -7.203 -8.256 -11.671 1.00 68.88 90 ALA A O 1
ATOM 671 N N . LEU A 1 91 ? -5.240 -9.139 -11.020 1.00 65.50 91 LEU A N 1
ATOM 672 C CA . LEU A 1 91 ? -4.483 -8.749 -12.209 1.00 65.50 91 LEU A CA 1
ATOM 673 C C . LEU A 1 91 ? -5.057 -9.409 -13.473 1.00 65.50 91 LEU A C 1
ATOM 675 O O . LEU A 1 91 ? -5.360 -8.713 -14.443 1.00 65.50 91 LEU A O 1
ATOM 679 N N . VAL A 1 92 ? -5.277 -10.727 -13.435 1.00 69.94 92 VAL A N 1
ATOM 680 C CA . VAL A 1 92 ? -5.835 -11.499 -14.560 1.00 69.94 92 VAL A CA 1
ATOM 681 C C . VAL A 1 92 ? -7.262 -11.059 -14.885 1.00 69.94 92 VAL A C 1
ATOM 683 O O . VAL A 1 92 ? -7.589 -10.857 -16.050 1.00 69.94 92 VAL A O 1
ATOM 686 N N . VAL A 1 93 ? -8.106 -10.848 -13.873 1.00 73.81 93 VAL A N 1
ATOM 687 C CA . VAL A 1 93 ? -9.484 -10.365 -14.068 1.00 73.81 93 VAL A CA 1
ATOM 688 C C . VAL A 1 93 ? -9.504 -8.937 -14.618 1.00 73.81 93 VAL A C 1
ATOM 690 O O . VAL A 1 93 ? -10.414 -8.584 -15.365 1.00 73.81 93 VAL A O 1
ATOM 693 N N . SER A 1 94 ? -8.501 -8.114 -14.301 1.00 63.34 94 SER A N 1
ATOM 694 C CA . SER A 1 94 ? -8.431 -6.744 -14.809 1.00 63.34 94 SER A CA 1
ATOM 695 C C . SER A 1 94 ? -8.080 -6.663 -16.300 1.00 63.34 94 SER A C 1
ATOM 697 O O . SER A 1 94 ? -8.593 -5.770 -16.964 1.00 63.34 94 SER A O 1
ATOM 699 N N . MET A 1 95 ? -7.311 -7.612 -16.854 1.00 71.44 95 MET A N 1
ATOM 700 C CA . MET A 1 95 ? -6.893 -7.629 -18.271 1.00 71.44 95 MET A CA 1
ATOM 701 C C . MET A 1 95 ? -8.030 -7.373 -19.283 1.00 71.44 95 MET A C 1
ATOM 703 O O . MET A 1 95 ? -7.887 -6.464 -20.100 1.00 71.44 95 MET A O 1
ATOM 707 N N . PRO A 1 96 ? -9.166 -8.100 -19.257 1.00 72.44 96 PRO A N 1
ATOM 708 C CA . PRO A 1 96 ? -10.264 -7.863 -20.201 1.00 72.44 96 PRO A CA 1
ATOM 709 C C . PRO A 1 96 ? -10.965 -6.509 -19.999 1.00 72.44 96 PRO A C 1
ATOM 711 O O . PRO A 1 96 ? -11.483 -5.937 -20.955 1.00 72.44 96 PRO A O 1
ATOM 714 N N . LEU A 1 97 ? -10.956 -5.963 -18.779 1.00 65.31 97 LEU A N 1
ATOM 715 C CA . LEU A 1 97 ? -11.566 -4.667 -18.457 1.00 65.31 97 LEU A CA 1
ATOM 716 C C . LEU A 1 97 ? -10.726 -3.474 -18.947 1.00 65.31 97 LEU A C 1
ATOM 718 O O . LEU A 1 97 ? -11.247 -2.362 -19.031 1.00 65.31 97 LEU A O 1
ATOM 722 N N . TRP A 1 98 ? -9.453 -3.684 -19.308 1.00 64.75 98 TRP A N 1
ATOM 723 C CA . TRP A 1 98 ? -8.572 -2.627 -19.825 1.00 64.75 98 TRP A CA 1
ATOM 724 C C . TRP A 1 98 ? -8.929 -2.177 -21.246 1.00 64.75 98 TRP A C 1
ATOM 726 O O . TRP A 1 98 ? -8.501 -1.108 -21.674 1.00 64.75 98 TRP A O 1
ATOM 736 N N . LEU A 1 99 ? -9.746 -2.953 -21.965 1.00 66.81 99 LEU A N 1
ATOM 737 C CA . LEU A 1 99 ? -10.205 -2.629 -23.321 1.00 66.81 99 LEU A CA 1
ATOM 738 C C . LEU A 1 99 ? -11.200 -1.453 -23.362 1.00 66.81 99 LEU A C 1
ATOM 740 O O . LEU A 1 99 ? -11.513 -0.956 -24.441 1.00 66.81 99 LEU A O 1
ATOM 744 N N . ILE A 1 100 ? -11.689 -0.989 -22.206 1.00 75.44 100 ILE A N 1
ATOM 745 C CA . ILE A 1 100 ? -12.615 0.141 -22.089 1.00 75.44 100 ILE A CA 1
ATOM 746 C C . ILE A 1 100 ? -11.833 1.368 -21.566 1.00 75.44 100 ILE A C 1
ATOM 748 O O . ILE A 1 100 ? -11.460 1.395 -20.390 1.00 75.44 100 ILE A O 1
ATOM 752 N N . PRO A 1 101 ? -11.605 2.416 -22.388 1.00 71.50 101 PRO A N 1
ATOM 753 C CA . PRO A 1 101 ? -10.705 3.531 -22.062 1.00 71.50 101 PRO A CA 1
ATOM 754 C C . PRO A 1 101 ? -10.940 4.237 -20.709 1.00 71.50 101 PRO A C 1
ATOM 756 O O . PRO A 1 101 ? -9.969 4.438 -19.980 1.00 71.50 101 PRO A O 1
ATOM 759 N N . PRO A 1 102 ? -12.179 4.591 -20.298 1.00 77.75 102 PRO A N 1
ATOM 760 C CA . PRO A 1 102 ? -12.397 5.231 -18.995 1.00 7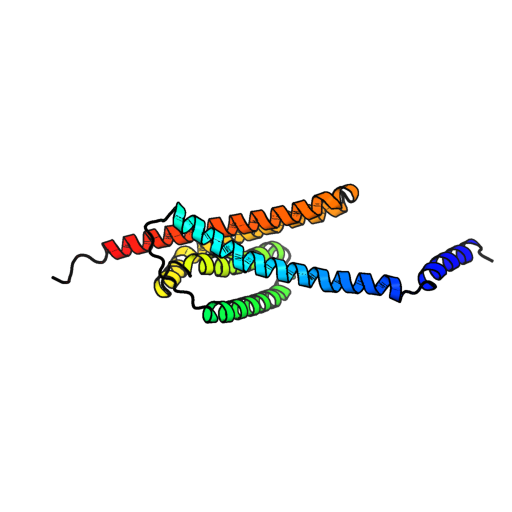7.75 102 PRO A CA 1
ATOM 761 C C . PRO A 1 102 ? -12.169 4.283 -17.807 1.00 77.75 102 PRO A C 1
ATOM 763 O O . PRO A 1 102 ? -11.786 4.723 -16.725 1.00 77.75 102 PRO A O 1
ATOM 766 N N . LEU A 1 103 ? -12.371 2.976 -17.997 1.00 70.88 103 LEU A N 1
ATOM 767 C CA . LEU A 1 103 ? -12.214 1.975 -16.943 1.00 70.88 103 LEU A CA 1
ATOM 768 C C . LEU A 1 103 ? -10.740 1.738 -16.594 1.00 70.88 103 LEU A C 1
ATOM 770 O O . LEU A 1 103 ? -10.429 1.524 -15.423 1.00 70.88 103 LEU A O 1
ATOM 774 N N . VAL A 1 104 ? -9.824 1.881 -17.556 1.00 70.50 104 VAL A N 1
ATOM 775 C CA . VAL A 1 104 ? -8.377 1.724 -17.324 1.00 70.50 104 VAL A CA 1
ATOM 776 C C . VAL A 1 104 ? -7.799 2.773 -16.364 1.00 70.50 104 VAL A C 1
ATOM 778 O O . VAL A 1 104 ? -6.780 2.523 -15.734 1.00 70.50 104 VAL A O 1
ATOM 781 N N . LEU A 1 105 ? -8.449 3.929 -16.205 1.00 69.00 105 LEU A N 1
ATOM 782 C CA . LEU A 1 105 ? -8.020 4.983 -15.274 1.00 69.00 105 LEU A CA 1
ATOM 783 C C . LEU A 1 105 ? -8.550 4.781 -13.845 1.00 69.00 105 LEU A C 1
ATOM 785 O O . LEU A 1 105 ? -7.981 5.323 -12.899 1.00 69.00 105 LEU A O 1
ATOM 789 N N . ILE A 1 106 ? -9.631 4.012 -13.684 1.00 74.38 106 ILE A N 1
ATOM 790 C CA . ILE A 1 106 ? -10.344 3.845 -12.406 1.00 74.38 106 ILE A CA 1
ATOM 791 C C . ILE A 1 106 ? -10.042 2.480 -11.784 1.00 74.38 106 ILE A C 1
ATOM 793 O O . ILE A 1 106 ? -9.789 2.389 -10.583 1.00 74.38 106 ILE A O 1
ATOM 797 N N . LEU A 1 107 ? -10.045 1.411 -12.584 1.00 74.12 107 LEU A N 1
ATOM 798 C CA . LEU A 1 107 ? -9.858 0.047 -12.089 1.00 74.12 107 LEU A CA 1
ATOM 799 C C . LEU A 1 107 ? -8.496 -0.183 -11.436 1.00 74.12 107 LEU A C 1
ATOM 801 O O . LEU A 1 107 ? -8.493 -0.732 -10.335 1.00 74.12 107 LEU A O 1
ATOM 805 N N . PRO A 1 108 ? -7.352 0.211 -12.028 1.00 71.38 108 PRO A N 1
ATOM 806 C CA . PRO A 1 108 ? -6.062 -0.070 -11.411 1.00 71.38 108 PRO A CA 1
ATOM 807 C C . PRO A 1 108 ? -5.909 0.606 -10.043 1.00 71.38 108 PRO A C 1
ATOM 809 O O . PRO A 1 108 ? -5.586 -0.114 -9.099 1.00 71.38 108 PRO A O 1
ATOM 812 N N . PRO A 1 109 ? -6.228 1.909 -9.865 1.00 73.25 109 PRO A N 1
ATOM 813 C CA . PRO A 1 109 ? -6.221 2.543 -8.545 1.00 73.25 109 PRO A CA 1
ATOM 814 C C . PRO A 1 109 ? -7.224 1.931 -7.568 1.00 73.25 109 PRO A C 1
ATOM 816 O O . PRO A 1 109 ? -6.926 1.832 -6.381 1.00 73.25 109 PRO A O 1
ATOM 819 N N . LEU A 1 110 ? -8.393 1.485 -8.040 1.00 76.56 110 LEU A N 1
ATOM 820 C CA . LEU A 1 110 ? -9.395 0.845 -7.188 1.00 76.56 110 LEU A CA 1
ATOM 821 C C . LEU A 1 110 ? -8.935 -0.533 -6.695 1.00 76.56 110 LEU A C 1
ATOM 823 O O . LEU A 1 110 ? -9.076 -0.836 -5.513 1.00 76.56 110 LEU A O 1
ATOM 827 N N . ILE A 1 111 ? -8.352 -1.353 -7.575 1.00 73.62 111 ILE A N 1
ATOM 828 C CA . ILE A 1 111 ? -7.796 -2.671 -7.236 1.00 73.62 111 ILE A CA 1
ATOM 829 C C . ILE A 1 111 ? -6.603 -2.503 -6.295 1.00 73.62 111 ILE A C 1
ATOM 831 O O . ILE A 1 111 ? -6.549 -3.154 -5.250 1.00 73.62 111 ILE A O 1
ATOM 835 N N . TRP A 1 112 ? -5.671 -1.606 -6.633 1.00 70.06 112 TRP A N 1
ATOM 836 C CA . TRP A 1 112 ? -4.512 -1.313 -5.792 1.00 70.06 112 TRP A CA 1
ATOM 837 C C . TRP A 1 112 ? -4.920 -0.751 -4.440 1.00 70.06 112 TRP A C 1
ATOM 839 O O . TRP A 1 112 ? -4.423 -1.205 -3.411 1.00 70.06 112 TRP A O 1
ATOM 849 N N . GLY A 1 113 ? -5.855 0.195 -4.422 1.00 77.12 113 GLY A N 1
ATOM 850 C CA . GLY A 1 113 ? -6.386 0.764 -3.196 1.00 77.12 113 GLY A CA 1
ATOM 851 C C . GLY A 1 113 ? -7.091 -0.279 -2.341 1.00 77.12 113 GLY A C 1
ATOM 852 O O . GLY A 1 113 ? -6.868 -0.331 -1.132 1.00 77.12 113 GLY A O 1
ATOM 853 N N . TRP A 1 114 ? -7.859 -1.178 -2.959 1.00 78.38 114 TRP A N 1
ATOM 854 C CA . TRP A 1 114 ? -8.510 -2.277 -2.257 1.00 78.38 114 TRP A CA 1
ATOM 855 C C . TRP A 1 114 ? -7.508 -3.271 -1.648 1.00 78.38 114 TRP A C 1
ATOM 857 O O . TRP A 1 114 ? -7.652 -3.685 -0.496 1.00 78.38 114 TRP A O 1
ATOM 867 N N . LEU A 1 115 ? -6.464 -3.637 -2.393 1.00 73.62 115 LEU A N 1
ATOM 868 C CA . LEU A 1 115 ? -5.417 -4.529 -1.899 1.00 73.62 115 LEU A CA 1
ATOM 869 C C . LEU A 1 115 ? -4.634 -3.868 -0.754 1.00 73.62 115 LEU A C 1
ATOM 871 O O . LEU A 1 115 ? -4.443 -4.477 0.298 1.00 73.62 115 LEU A O 1
ATOM 875 N N . THR A 1 116 ? -4.261 -2.598 -0.933 1.00 72.88 116 THR A N 1
ATOM 876 C CA . THR A 1 116 ? -3.508 -1.800 0.045 1.00 72.88 116 THR A CA 1
ATOM 877 C C . THR A 1 116 ? -4.287 -1.667 1.344 1.00 72.88 116 THR A C 1
ATOM 879 O O . THR A 1 116 ? -3.731 -1.924 2.408 1.00 72.88 116 THR A O 1
ATOM 882 N N . TYR A 1 117 ?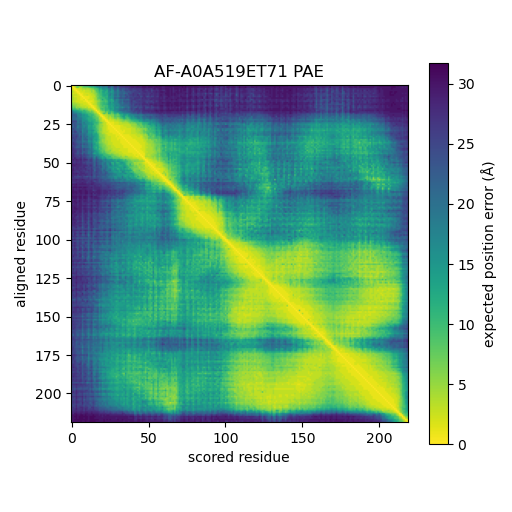 -5.589 -1.361 1.276 1.00 78.19 117 TYR A N 1
ATOM 883 C CA . TYR A 1 117 ? -6.422 -1.300 2.476 1.00 78.19 117 TYR A CA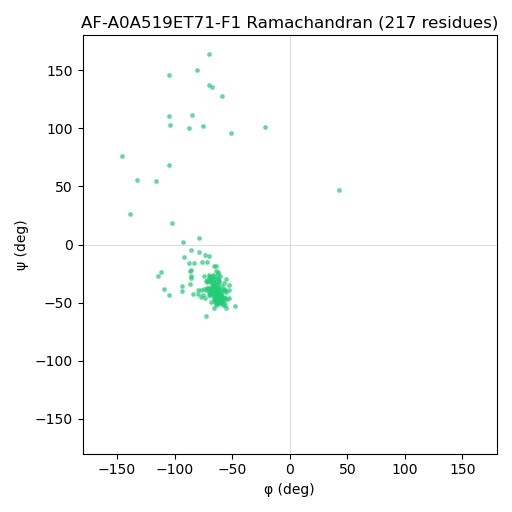 1
ATOM 884 C C . TYR A 1 117 ? -6.452 -2.649 3.202 1.00 78.19 117 TYR A C 1
ATOM 886 O O . TYR A 1 117 ? -6.310 -2.677 4.424 1.00 78.19 117 TYR A O 1
ATOM 894 N N . ARG A 1 118 ? -6.606 -3.771 2.485 1.00 74.94 118 ARG A N 1
ATOM 895 C CA . ARG A 1 118 ? -6.674 -5.101 3.110 1.00 74.94 118 ARG A CA 1
ATOM 896 C C . ARG A 1 118 ? -5.382 -5.510 3.803 1.00 74.94 118 ARG A C 1
ATOM 898 O O . ARG A 1 118 ? -5.463 -6.164 4.844 1.00 74.94 118 ARG A O 1
ATOM 905 N N . VAL A 1 119 ? -4.240 -5.168 3.214 1.00 70.31 119 VAL A N 1
ATOM 906 C CA . VAL A 1 119 ? -2.908 -5.447 3.764 1.00 70.31 119 VAL A CA 1
ATOM 907 C C . VAL A 1 119 ? -2.660 -4.526 4.959 1.00 70.31 119 VAL A C 1
ATOM 909 O O . VAL A 1 119 ? -2.618 -4.986 6.095 1.00 70.31 119 VAL A O 1
ATOM 912 N N . MET A 1 120 ? -2.651 -3.212 4.728 1.00 74.06 120 MET A N 1
ATOM 913 C CA . MET A 1 120 ? -2.243 -2.213 5.720 1.00 74.06 120 MET A CA 1
ATOM 914 C C . MET A 1 120 ? -3.175 -2.149 6.929 1.00 74.06 120 MET A C 1
ATOM 916 O O . MET A 1 120 ? -2.712 -2.053 8.063 1.00 74.06 120 MET A O 1
ATOM 920 N N . SER A 1 121 ? -4.494 -2.238 6.721 1.00 74.56 121 SER A N 1
ATOM 921 C CA . SER A 1 121 ? -5.447 -2.223 7.844 1.00 74.56 121 SER A CA 1
ATOM 922 C C . SER A 1 121 ? -5.332 -3.490 8.682 1.00 74.56 121 SER A C 1
ATOM 924 O O . SER A 1 121 ? -5.549 -3.459 9.890 1.00 74.56 121 SER A O 1
ATOM 926 N N . PHE A 1 122 ? -5.012 -4.624 8.050 1.00 70.88 122 PHE A N 1
ATOM 927 C CA . PHE A 1 122 ? -4.767 -5.849 8.792 1.00 70.88 122 PHE A CA 1
ATOM 928 C C . PHE A 1 122 ? -3.485 -5.734 9.604 1.00 70.88 122 PHE A C 1
ATOM 930 O O . PHE A 1 122 ? -3.547 -6.004 10.795 1.00 70.88 122 PHE A O 1
ATOM 937 N N . ASP A 1 123 ? -2.382 -5.301 8.997 1.00 69.81 123 ASP A N 1
ATOM 938 C CA . ASP A 1 123 ? -1.086 -5.176 9.670 1.00 69.81 123 ASP A CA 1
ATOM 939 C C . ASP A 1 123 ? -1.165 -4.201 10.855 1.00 69.81 123 ASP A C 1
ATOM 941 O O . ASP A 1 123 ? -0.707 -4.517 11.951 1.00 69.81 123 ASP A O 1
ATOM 945 N N . ALA A 1 124 ? -1.866 -3.073 10.688 1.00 72.12 124 ALA A N 1
ATOM 946 C CA . ALA A 1 124 ? -2.123 -2.116 11.764 1.00 72.12 124 ALA A CA 1
ATOM 947 C C . ALA A 1 124 ? -2.948 -2.701 12.926 1.00 72.12 124 ALA A C 1
ATOM 949 O O . ALA A 1 124 ? -2.675 -2.424 14.096 1.00 72.12 124 ALA A O 1
ATOM 950 N N . LEU A 1 125 ? -3.976 -3.500 12.617 1.00 71.75 125 LEU A N 1
ATOM 951 C CA . LEU A 1 125 ? -4.891 -4.061 13.618 1.00 71.75 125 LEU A CA 1
ATOM 952 C C . LEU A 1 125 ? -4.391 -5.373 14.227 1.00 71.75 125 LEU A C 1
ATOM 954 O O . LEU A 1 125 ? -4.827 -5.727 15.317 1.00 71.75 125 LEU A O 1
ATOM 958 N N . ALA A 1 126 ? -3.512 -6.114 13.556 1.00 68.88 126 ALA A N 1
ATOM 959 C CA . ALA A 1 126 ? -3.115 -7.467 13.944 1.00 68.88 126 ALA A CA 1
ATOM 960 C C . ALA A 1 126 ? -2.421 -7.523 15.317 1.00 68.88 126 ALA A C 1
ATOM 962 O O . ALA A 1 126 ? -2.540 -8.520 16.032 1.00 68.88 126 ALA A O 1
ATOM 963 N N . GLU A 1 127 ? -1.747 -6.443 15.706 1.00 67.88 127 GLU A N 1
ATOM 964 C CA . GLU A 1 127 ? -1.021 -6.354 16.974 1.00 67.88 127 GLU A CA 1
ATOM 965 C C . GLU A 1 127 ? -1.908 -5.912 18.156 1.00 67.88 127 GLU A C 1
ATOM 967 O O . GLU A 1 127 ? -1.672 -6.313 19.298 1.00 67.88 127 GLU A O 1
ATOM 972 N N . HIS A 1 128 ? -2.984 -5.162 17.886 1.00 70.69 128 HIS A N 1
ATOM 973 C CA . HIS A 1 128 ? -3.809 -4.522 18.920 1.00 70.69 128 HIS A CA 1
ATOM 974 C C . HIS A 1 128 ? -5.241 -5.069 19.015 1.00 70.69 128 HIS A C 1
ATOM 976 O O . HIS A 1 128 ? -5.824 -5.025 20.096 1.00 70.69 128 HIS A O 1
ATOM 982 N N . ALA A 1 129 ? -5.817 -5.598 17.933 1.00 74.94 129 ALA A N 1
ATOM 983 C CA . ALA A 1 129 ? -7.217 -6.023 17.856 1.00 74.94 129 ALA A CA 1
ATOM 984 C C . ALA A 1 129 ? -7.386 -7.550 17.893 1.00 74.94 129 ALA A C 1
ATOM 986 O O . ALA A 1 129 ? -6.595 -8.301 17.318 1.00 74.94 129 ALA A O 1
ATOM 987 N N . SER A 1 130 ? -8.478 -8.021 18.501 1.00 77.56 130 SER A N 1
ATOM 988 C CA . SER A 1 130 ? -8.922 -9.411 18.359 1.00 77.56 130 SER A CA 1
ATOM 989 C C . SER A 1 130 ? -9.454 -9.689 16.943 1.00 77.56 130 SER A C 1
ATOM 991 O O . SER A 1 130 ? -9.780 -8.776 16.177 1.00 77.56 130 SER A O 1
ATOM 993 N N . ALA A 1 131 ? -9.576 -10.970 16.573 1.00 73.88 131 ALA A N 1
ATOM 994 C CA . ALA A 1 131 ? -10.111 -11.360 15.265 1.00 73.88 131 ALA A CA 1
ATOM 995 C C . ALA A 1 131 ? -11.545 -10.842 15.028 1.00 73.88 131 ALA A C 1
ATOM 997 O O . ALA A 1 131 ? -11.875 -10.455 13.905 1.00 73.88 131 ALA A O 1
ATOM 998 N N . GLU A 1 132 ? -12.360 -10.797 16.084 1.00 79.38 132 GLU A N 1
ATOM 999 C CA . GLU A 1 132 ? -13.734 -10.291 16.061 1.00 79.38 132 GLU A CA 1
ATOM 1000 C C . GLU A 1 132 ? -13.781 -8.756 15.966 1.00 79.38 132 GLU A C 1
ATOM 1002 O O . GLU A 1 132 ? -14.484 -8.215 15.111 1.00 79.38 132 GLU A O 1
ATOM 1007 N N . GLU A 1 133 ? -12.979 -8.050 16.777 1.00 80.00 133 GLU A N 1
ATOM 1008 C CA . GLU A 1 133 ? -12.850 -6.584 16.729 1.00 80.00 133 GLU A CA 1
ATOM 1009 C C . GLU A 1 133 ? -12.441 -6.135 15.317 1.00 80.00 133 GLU A C 1
ATOM 1011 O O . GLU A 1 133 ? -13.067 -5.259 14.719 1.00 80.00 133 GLU A O 1
ATOM 1016 N N . ARG A 1 134 ? -11.448 -6.816 14.732 1.00 80.31 134 ARG A N 1
ATOM 1017 C CA . ARG A 1 134 ? -10.966 -6.552 13.373 1.00 80.31 134 ARG A CA 1
ATOM 1018 C C . ARG A 1 134 ? -12.037 -6.797 12.310 1.00 80.31 134 ARG A C 1
ATOM 1020 O O . ARG A 1 134 ? -12.146 -6.013 11.369 1.00 80.31 134 ARG A O 1
ATOM 1027 N N . ALA A 1 135 ? -12.805 -7.883 12.417 1.00 80.25 135 ALA A N 1
ATOM 1028 C CA . ALA A 1 135 ? -13.862 -8.191 11.453 1.00 80.25 135 ALA A CA 1
ATOM 1029 C C . ALA A 1 135 ? -14.981 -7.138 11.487 1.00 80.25 135 ALA A C 1
ATOM 1031 O O . ALA A 1 135 ? -15.458 -6.720 10.432 1.00 80.25 135 ALA A O 1
ATOM 1032 N N . THR A 1 136 ? -15.351 -6.681 12.684 1.00 83.88 136 THR A N 1
ATOM 1033 C CA . THR A 1 136 ? -16.343 -5.620 12.888 1.00 83.88 136 THR A CA 1
ATOM 1034 C C . THR A 1 136 ? -15.857 -4.296 12.295 1.00 83.88 136 THR A C 1
ATOM 1036 O O . THR A 1 136 ? -16.538 -3.718 11.452 1.00 83.88 136 THR A O 1
ATOM 1039 N N . LEU A 1 137 ? -14.631 -3.873 12.617 1.00 85.00 137 LEU A N 1
ATOM 1040 C CA . LEU A 1 137 ? -14.013 -2.653 12.078 1.00 85.00 137 LEU A CA 1
ATOM 1041 C C . LEU A 1 137 ? -13.944 -2.632 10.551 1.00 85.00 137 LEU A C 1
ATOM 1043 O O . LEU A 1 137 ? -14.363 -1.662 9.920 1.00 85.00 137 LEU A O 1
ATOM 1047 N N . LEU A 1 138 ? -13.451 -3.719 9.949 1.00 83.12 138 LEU A N 1
ATOM 1048 C CA . LEU A 1 138 ? -13.323 -3.827 8.496 1.00 83.12 138 LEU A CA 1
ATOM 1049 C C . LEU A 1 138 ? -14.679 -3.807 7.786 1.00 83.12 138 LEU A C 1
ATOM 1051 O O . LEU A 1 138 ? -14.731 -3.413 6.624 1.00 83.12 138 LEU A O 1
ATOM 1055 N N . ARG A 1 139 ? -15.761 -4.242 8.445 1.00 84.56 139 ARG A N 1
ATOM 1056 C CA . ARG A 1 139 ? -17.124 -4.161 7.899 1.00 84.56 139 ARG A CA 1
ATOM 1057 C C . ARG A 1 139 ? -17.684 -2.745 8.010 1.00 84.56 139 ARG A C 1
ATOM 1059 O O . ARG A 1 139 ? -18.217 -2.251 7.018 1.00 84.56 139 ARG A O 1
ATOM 1066 N N . THR A 1 140 ? -17.518 -2.098 9.161 1.00 86.19 140 THR A N 1
ATOM 1067 C CA . THR A 1 140 ? -18.057 -0.758 9.436 1.00 86.19 140 THR A CA 1
ATOM 1068 C C . THR A 1 140 ? -17.344 0.336 8.636 1.00 86.19 140 THR A C 1
ATOM 1070 O O . THR A 1 140 ? -18.005 1.178 8.036 1.00 86.19 140 THR A O 1
ATOM 1073 N N . HIS A 1 141 ? -16.010 0.295 8.545 1.00 87.06 141 HIS A N 1
ATOM 1074 C CA . HIS A 1 141 ? -15.197 1.355 7.924 1.00 87.06 141 HIS A CA 1
ATOM 1075 C C . HIS A 1 141 ? -14.702 1.021 6.506 1.00 87.06 141 HIS A C 1
ATOM 1077 O O . HIS A 1 141 ? -13.744 1.617 6.011 1.00 87.06 141 HIS A O 1
ATOM 1083 N N . ARG A 1 142 ? -15.327 0.048 5.827 1.00 82.88 142 ARG A N 1
ATOM 1084 C CA . ARG A 1 142 ? -14.834 -0.480 4.539 1.00 82.88 142 ARG A CA 1
ATOM 1085 C C . ARG A 1 142 ? -14.653 0.589 3.458 1.00 82.88 142 ARG A C 1
ATOM 1087 O O . ARG A 1 142 ? -13.702 0.512 2.689 1.00 82.88 142 ARG A O 1
ATOM 1094 N N . LEU A 1 143 ? -15.564 1.563 3.383 1.00 84.25 143 LEU A N 1
ATOM 1095 C CA . LEU A 1 143 ? -15.550 2.590 2.336 1.00 84.25 143 LEU A CA 1
ATOM 1096 C C . LEU A 1 143 ? -14.493 3.655 2.623 1.00 84.25 143 LEU A C 1
ATOM 1098 O O . LEU A 1 143 ? -13.794 4.086 1.715 1.00 84.25 143 LEU A O 1
ATOM 1102 N N . GLN A 1 144 ? -14.344 4.033 3.890 1.00 85.69 144 GLN A N 1
ATOM 1103 C CA . GLN A 1 144 ? -13.348 4.996 4.339 1.00 85.69 144 GLN A CA 1
ATOM 1104 C C . GLN A 1 144 ? -11.940 4.430 4.141 1.00 85.69 144 GLN A C 1
ATOM 1106 O O . GLN A 1 144 ? -11.089 5.093 3.555 1.00 85.69 144 GLN A O 1
ATOM 1111 N N . LEU A 1 145 ? -11.718 3.173 4.540 1.00 81.75 145 LEU A N 1
ATOM 1112 C CA . LEU A 1 145 ? -10.441 2.492 4.339 1.00 81.75 145 LEU A CA 1
ATOM 1113 C C . LEU A 1 145 ? -10.126 2.292 2.849 1.00 81.75 145 LEU A C 1
ATOM 1115 O O . LEU A 1 145 ? -8.980 2.478 2.443 1.00 81.75 145 LEU A O 1
ATOM 1119 N N . LEU A 1 146 ? -11.129 1.973 2.021 1.00 83.00 146 LEU A N 1
ATOM 1120 C CA . LEU A 1 146 ? -10.959 1.913 0.568 1.00 83.00 146 LEU A CA 1
ATOM 1121 C C . LEU A 1 146 ? -10.583 3.284 -0.009 1.00 83.00 146 LEU A C 1
ATOM 1123 O O . LEU A 1 146 ? -9.679 3.354 -0.832 1.00 83.00 146 LEU A O 1
ATOM 1127 N N . GLY A 1 147 ? -11.227 4.364 0.441 1.00 85.12 147 GLY A N 1
ATOM 1128 C CA . GLY A 1 147 ? -10.908 5.730 0.022 1.00 85.12 147 GLY A CA 1
ATOM 1129 C C . GLY A 1 147 ? -9.465 6.119 0.345 1.00 85.12 147 GLY A C 1
ATOM 1130 O O . GLY A 1 147 ? -8.750 6.585 -0.540 1.00 85.12 147 GLY A O 1
ATOM 1131 N N . ILE A 1 148 ? -9.005 5.845 1.572 1.00 84.19 148 ILE A N 1
ATOM 1132 C CA . ILE A 1 148 ? -7.598 6.039 1.962 1.00 84.19 148 ILE A CA 1
ATOM 1133 C C . ILE A 1 148 ? -6.689 5.192 1.063 1.00 84.19 148 ILE A C 1
ATOM 1135 O O . ILE A 1 148 ? -5.713 5.701 0.525 1.00 84.19 148 ILE A O 1
ATOM 1139 N N . GLY A 1 149 ? -7.040 3.926 0.824 1.00 82.19 149 GLY A N 1
ATOM 1140 C CA . GLY A 1 149 ? -6.279 3.029 -0.045 1.00 82.19 149 GLY A CA 1
ATOM 1141 C C . GLY A 1 149 ? -6.156 3.542 -1.479 1.00 82.19 149 GLY A C 1
ATOM 1142 O O . GLY A 1 149 ? -5.069 3.502 -2.047 1.00 82.19 149 GLY A O 1
ATOM 1143 N N . VAL A 1 150 ? -7.240 4.055 -2.061 1.00 83.69 150 VAL A N 1
ATOM 1144 C CA . VAL A 1 150 ? -7.247 4.636 -3.413 1.00 83.69 150 VAL A CA 1
ATOM 1145 C C . VAL A 1 150 ? -6.379 5.893 -3.469 1.00 83.69 150 VAL A C 1
ATOM 1147 O O . VAL A 1 150 ? -5.573 6.028 -4.386 1.00 83.69 150 VAL A O 1
ATOM 1150 N N . LEU A 1 151 ? -6.478 6.782 -2.474 1.00 85.50 151 LEU A N 1
ATOM 1151 C CA . LEU A 1 151 ? -5.622 7.971 -2.378 1.00 85.50 151 LEU A CA 1
ATOM 1152 C C . LEU A 1 151 ? -4.142 7.593 -2.252 1.00 85.50 151 LEU A C 1
ATOM 1154 O O . LEU A 1 151 ? -3.305 8.146 -2.963 1.00 85.50 151 LEU A O 1
ATOM 1158 N N . CYS A 1 152 ? -3.821 6.610 -1.409 1.00 80.75 152 CYS A N 1
ATOM 1159 C CA . CYS A 1 152 ? -2.481 6.040 -1.295 1.00 80.75 152 CYS A CA 1
ATOM 1160 C C . CYS A 1 152 ? -2.013 5.405 -2.613 1.00 80.75 152 CYS A C 1
ATOM 1162 O O . CYS A 1 152 ? -0.855 5.565 -2.982 1.00 80.75 152 CYS A O 1
ATOM 1164 N N . GLY A 1 153 ? -2.903 4.739 -3.353 1.00 78.00 153 GLY A N 1
ATOM 1165 C CA . GLY A 1 153 ? -2.619 4.191 -4.681 1.00 78.00 153 GLY A CA 1
ATOM 1166 C C . GLY A 1 153 ? -2.256 5.276 -5.698 1.00 78.00 153 GLY A C 1
ATOM 1167 O O . GLY A 1 153 ? -1.266 5.138 -6.415 1.00 78.00 153 GLY A O 1
ATOM 1168 N N . TYR A 1 154 ? -2.990 6.392 -5.715 1.00 82.44 154 TYR A N 1
ATOM 1169 C CA . TYR A 1 154 ? -2.657 7.549 -6.553 1.00 82.44 154 TYR A CA 1
ATOM 1170 C C . TYR A 1 154 ? -1.352 8.231 -6.123 1.00 82.44 154 TYR A C 1
ATOM 1172 O O . TYR A 1 154 ? -0.527 8.560 -6.974 1.00 82.44 154 TYR A O 1
ATOM 1180 N N . LEU A 1 155 ? -1.114 8.393 -4.819 1.00 81.94 155 LEU A N 1
ATOM 1181 C CA . LEU A 1 155 ? 0.168 8.878 -4.292 1.00 81.94 155 LEU A CA 1
ATOM 1182 C C . LEU A 1 155 ? 1.324 7.951 -4.694 1.00 81.94 155 LEU A C 1
ATOM 1184 O O . LEU A 1 155 ? 2.391 8.424 -5.074 1.00 81.94 155 LEU A O 1
ATOM 1188 N N . GLY A 1 156 ? 1.099 6.635 -4.679 1.00 75.19 156 GLY A N 1
ATOM 1189 C CA . GLY A 1 156 ? 2.051 5.622 -5.135 1.00 75.19 156 GLY A CA 1
ATOM 1190 C C . GLY A 1 156 ? 2.333 5.677 -6.637 1.00 75.19 156 GLY A C 1
ATOM 1191 O O . GLY A 1 156 ? 3.367 5.180 -7.078 1.00 75.19 156 GLY A O 1
ATOM 1192 N N . ALA A 1 157 ? 1.464 6.322 -7.420 1.00 78.31 157 ALA A N 1
ATOM 1193 C CA . ALA A 1 157 ? 1.698 6.590 -8.833 1.00 78.31 157 ALA A CA 1
ATOM 1194 C C . ALA A 1 157 ? 2.548 7.853 -9.072 1.00 78.31 157 ALA A C 1
ATOM 1196 O O . ALA A 1 157 ? 3.111 7.986 -10.158 1.00 78.31 157 ALA A O 1
ATOM 1197 N N . ALA A 1 158 ? 2.710 8.745 -8.084 1.00 78.25 158 ALA A N 1
ATOM 1198 C CA . ALA A 1 158 ? 3.489 9.982 -8.216 1.00 78.25 158 ALA A CA 1
ATOM 1199 C C . ALA A 1 158 ? 4.964 9.775 -8.636 1.00 78.25 158 ALA A C 1
ATOM 1201 O O . ALA A 1 158 ? 5.445 10.528 -9.483 1.00 78.25 158 ALA A O 1
ATOM 1202 N N . PRO A 1 159 ? 5.696 8.748 -8.162 1.00 71.81 159 PRO A N 1
ATOM 1203 C CA . PRO A 1 159 ? 7.040 8.456 -8.664 1.00 71.81 159 PRO A CA 1
ATOM 1204 C C . PRO A 1 159 ? 7.069 8.100 -10.155 1.00 71.81 159 PRO A C 1
ATOM 1206 O O . PRO A 1 159 ? 8.080 8.321 -10.815 1.00 71.81 159 PRO A O 1
ATOM 1209 N N . SER A 1 160 ? 5.969 7.588 -10.715 1.00 75.19 160 SER A N 1
ATOM 1210 C CA . SER A 1 160 ? 5.868 7.282 -12.149 1.00 75.19 160 SER A CA 1
ATOM 1211 C C . SER A 1 160 ? 6.009 8.547 -13.001 1.00 75.19 160 SER A C 1
ATOM 1213 O O . SER A 1 160 ? 6.549 8.479 -14.102 1.00 75.19 160 SER A O 1
ATOM 1215 N N . LEU A 1 161 ? 5.601 9.714 -12.481 1.00 78.62 161 LEU A N 1
ATOM 1216 C CA . LEU A 1 161 ? 5.863 11.009 -13.121 1.00 78.62 161 LEU A CA 1
ATOM 1217 C C . LEU A 1 161 ? 7.359 11.349 -13.131 1.00 78.62 161 LEU A C 1
ATOM 1219 O O . LEU A 1 161 ? 7.842 11.911 -14.110 1.00 78.62 161 LEU A O 1
ATOM 1223 N N . VAL A 1 162 ? 8.095 10.991 -12.074 1.00 79.00 162 VAL A N 1
ATOM 1224 C CA . VAL A 1 162 ? 9.557 11.177 -11.998 1.00 79.00 162 VAL A CA 1
ATOM 1225 C C . VAL A 1 162 ? 10.270 10.260 -12.995 1.00 79.00 162 VAL A C 1
ATOM 1227 O O . VAL A 1 162 ? 11.214 10.673 -13.662 1.00 79.00 162 VAL A O 1
ATOM 1230 N N . TRP A 1 163 ? 9.783 9.030 -13.163 1.00 73.50 163 TRP A N 1
ATOM 1231 C CA . TRP A 1 163 ? 10.272 8.125 -14.205 1.00 73.50 163 TRP A CA 1
ATOM 1232 C C . TRP A 1 163 ? 9.978 8.644 -15.615 1.00 73.50 163 TRP A C 1
ATOM 1234 O O . TRP A 1 163 ? 10.868 8.642 -16.464 1.00 73.50 163 TRP A O 1
ATOM 1244 N N . ALA A 1 164 ? 8.762 9.139 -15.861 1.00 78.00 164 ALA A N 1
ATOM 1245 C CA . ALA A 1 164 ? 8.383 9.724 -17.146 1.00 78.00 164 ALA A CA 1
ATOM 1246 C C . ALA A 1 164 ? 9.222 10.969 -17.484 1.00 78.00 164 ALA A C 1
ATOM 1248 O O . ALA A 1 164 ? 9.617 11.156 -18.635 1.00 78.00 164 ALA A O 1
ATOM 1249 N N . SER A 1 165 ? 9.549 11.797 -16.486 1.00 73.62 165 SER A N 1
ATOM 1250 C CA . SER A 1 165 ? 10.415 12.963 -16.673 1.00 73.62 165 SER A CA 1
ATOM 1251 C C . SER A 1 165 ? 11.890 12.591 -16.844 1.00 73.62 165 SER A C 1
ATOM 1253 O O . SER A 1 165 ? 12.604 13.293 -17.555 1.00 73.62 165 SER A O 1
ATOM 1255 N N . GLY A 1 166 ? 12.350 11.457 -16.303 1.00 68.12 166 GLY A N 1
ATOM 1256 C CA . GLY A 1 166 ? 13.706 10.939 -16.526 1.00 68.12 166 GLY A CA 1
ATOM 1257 C C . GLY A 1 166 ? 14.065 10.751 -18.006 1.00 68.12 166 GLY A C 1
ATOM 1258 O O . GLY A 1 166 ? 15.219 10.948 -18.378 1.00 68.12 166 GLY A O 1
ATOM 1259 N N . LEU A 1 167 ? 13.076 10.465 -18.863 1.00 66.62 167 LEU A N 1
ATOM 1260 C CA . LEU A 1 167 ? 13.258 10.373 -20.317 1.00 66.62 167 LEU A CA 1
ATOM 1261 C C . LEU A 1 167 ? 13.549 11.742 -20.966 1.00 66.62 167 LEU A C 1
ATOM 1263 O O . LEU A 1 167 ? 14.275 11.820 -21.952 1.00 66.62 167 LEU A O 1
ATOM 1267 N N . LEU A 1 168 ? 13.004 12.820 -20.393 1.00 69.81 168 LEU A N 1
ATOM 1268 C CA . LEU A 1 168 ? 13.206 14.205 -20.836 1.00 69.81 168 LEU A CA 1
ATOM 1269 C C . LEU A 1 168 ? 14.475 14.826 -20.231 1.00 69.81 168 LEU A C 1
ATOM 1271 O O . LEU A 1 168 ? 15.102 15.684 -20.845 1.00 69.81 168 LEU A O 1
ATOM 1275 N N . PHE A 1 169 ? 14.873 14.371 -19.041 1.00 74.62 169 PHE A N 1
ATOM 1276 C CA . PHE A 1 169 ? 16.017 14.876 -18.284 1.00 74.62 169 PHE A CA 1
ATOM 1277 C C . PHE A 1 169 ? 17.098 13.803 -18.112 1.00 74.62 169 PHE A C 1
ATOM 1279 O O . PHE A 1 169 ? 17.537 13.525 -16.996 1.00 74.62 169 PHE A O 1
ATOM 1286 N N . ALA A 1 170 ? 17.564 13.218 -19.220 1.00 73.81 170 ALA A N 1
ATOM 1287 C CA . ALA A 1 170 ? 18.569 12.149 -19.209 1.00 73.81 170 ALA A CA 1
ATOM 1288 C C . ALA A 1 170 ? 19.839 12.512 -18.407 1.00 73.81 170 ALA A C 1
ATOM 1290 O O . ALA A 1 170 ? 20.396 11.672 -17.704 1.00 73.81 170 ALA A O 1
ATOM 1291 N N . ALA A 1 171 ? 20.259 13.783 -18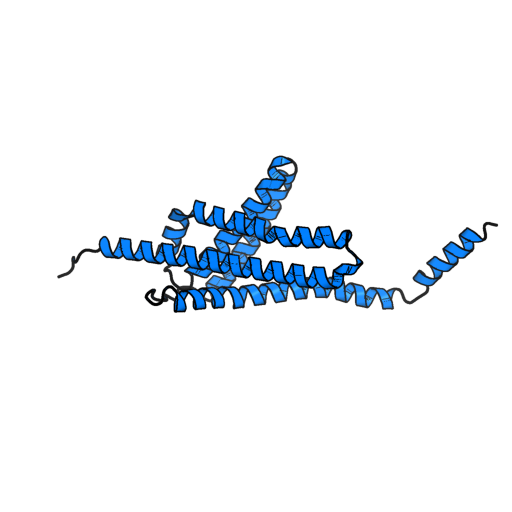.430 1.00 76.06 171 ALA A N 1
ATOM 1292 C CA . ALA A 1 171 ? 21.395 14.270 -17.642 1.00 76.06 171 ALA A CA 1
ATOM 1293 C C . ALA A 1 171 ? 21.151 14.245 -16.117 1.00 76.06 171 ALA A C 1
ATOM 1295 O O . ALA A 1 171 ? 22.096 14.120 -15.343 1.00 76.06 171 ALA A O 1
ATOM 1296 N N . ALA A 1 172 ? 19.894 14.333 -15.673 1.00 75.75 172 ALA A N 1
ATOM 1297 C CA . ALA A 1 172 ? 19.509 14.307 -14.262 1.00 75.75 172 ALA A CA 1
ATOM 1298 C C . ALA A 1 172 ? 19.160 12.896 -13.758 1.00 75.75 172 ALA A C 1
ATOM 1300 O O . ALA A 1 172 ? 18.797 12.737 -12.594 1.00 75.75 172 ALA A O 1
ATOM 1301 N N . PHE A 1 173 ? 19.276 11.862 -14.597 1.00 78.88 173 PHE A N 1
ATOM 1302 C CA . PHE A 1 173 ? 18.823 10.505 -14.284 1.00 78.88 173 PHE A CA 1
ATOM 1303 C C . PHE A 1 173 ? 19.432 9.945 -12.987 1.00 78.88 173 PHE A C 1
ATOM 1305 O O . PHE A 1 173 ? 18.717 9.385 -12.157 1.00 78.88 173 PHE A O 1
ATOM 1312 N N . PHE A 1 174 ? 20.727 10.187 -12.753 1.00 74.62 174 PHE A N 1
ATOM 1313 C CA . PHE A 1 174 ? 21.429 9.766 -11.532 1.00 74.62 174 PHE A CA 1
ATOM 1314 C C . PHE A 1 174 ? 20.873 10.390 -10.245 1.00 74.62 174 PHE A C 1
ATOM 1316 O O . PHE A 1 174 ? 21.036 9.812 -9.176 1.00 74.62 174 PHE A O 1
ATOM 1323 N N . VAL A 1 175 ? 20.212 11.547 -10.335 1.00 79.50 175 VAL A N 1
ATOM 1324 C CA . VAL A 1 175 ? 19.556 12.218 -9.201 1.00 79.50 175 VAL A CA 1
ATOM 1325 C C . VAL A 1 175 ? 18.078 11.825 -9.121 1.00 79.50 175 VAL A C 1
ATOM 1327 O O . VAL A 1 175 ? 17.561 11.569 -8.034 1.00 79.50 175 VAL A O 1
ATOM 1330 N N . LEU A 1 176 ? 17.402 11.725 -10.269 1.00 77.75 176 LEU A N 1
ATOM 1331 C CA . LEU A 1 176 ? 15.978 11.397 -10.356 1.00 77.75 176 LEU A CA 1
ATOM 1332 C C . LEU A 1 176 ? 15.667 9.976 -9.878 1.00 77.75 176 LEU A C 1
ATOM 1334 O O . LEU A 1 176 ? 14.644 9.778 -9.230 1.00 77.75 176 LEU A O 1
ATOM 1338 N N . VAL A 1 177 ? 16.542 8.998 -10.139 1.00 79.69 177 VAL A N 1
ATOM 1339 C CA . VAL A 1 177 ? 16.326 7.607 -9.705 1.00 79.69 177 VAL A CA 1
ATOM 1340 C C . VAL A 1 177 ? 16.341 7.472 -8.173 1.00 79.69 177 VAL A C 1
ATOM 1342 O O . VAL A 1 177 ? 15.343 6.995 -7.625 1.00 79.69 177 VAL A O 1
ATOM 1345 N N . PRO A 1 178 ? 17.383 7.920 -7.439 1.00 75.62 178 PRO A N 1
ATOM 1346 C CA . PRO A 1 178 ? 17.352 7.926 -5.976 1.00 75.62 178 PRO A CA 1
ATOM 1347 C C . PRO A 1 178 ? 16.179 8.727 -5.408 1.00 75.62 178 PRO A C 1
ATOM 1349 O O . PRO A 1 178 ? 15.542 8.280 -4.456 1.00 75.62 178 PRO A O 1
ATOM 1352 N N . LEU A 1 179 ? 15.856 9.877 -6.011 1.00 80.12 179 LEU A N 1
ATOM 1353 C CA . LEU A 1 179 ? 14.724 10.702 -5.596 1.00 80.12 179 LEU A CA 1
ATOM 1354 C C . LEU A 1 179 ? 13.391 9.955 -5.746 1.00 80.12 179 LEU A C 1
ATOM 1356 O O . LEU A 1 179 ? 12.589 9.953 -4.816 1.00 80.12 179 LEU A O 1
ATOM 1360 N N . ALA A 1 180 ? 13.161 9.277 -6.873 1.00 77.50 180 ALA A N 1
ATOM 1361 C CA . ALA A 1 180 ? 11.960 8.476 -7.096 1.00 77.50 180 ALA A CA 1
ATOM 1362 C C . ALA A 1 180 ? 11.833 7.353 -6.054 1.00 77.50 180 ALA A C 1
ATOM 1364 O O . ALA A 1 180 ? 10.754 7.152 -5.496 1.00 77.50 180 ALA A O 1
ATOM 1365 N N . ILE A 1 181 ? 12.936 6.663 -5.740 1.00 76.62 181 ILE A N 1
ATOM 1366 C CA . ILE A 1 181 ? 12.981 5.623 -4.698 1.00 76.62 181 ILE A CA 1
ATOM 1367 C C . ILE A 1 181 ? 12.650 6.212 -3.316 1.00 76.62 181 ILE A C 1
ATOM 1369 O O . ILE A 1 181 ? 11.888 5.618 -2.547 1.00 76.62 181 ILE A O 1
ATOM 1373 N N . TRP A 1 182 ? 13.171 7.399 -2.998 1.00 76.12 182 TRP A N 1
ATOM 1374 C CA . TRP A 1 182 ? 12.842 8.108 -1.761 1.00 76.12 182 TRP A CA 1
ATOM 1375 C C . TRP A 1 182 ? 11.364 8.487 -1.689 1.00 76.12 182 TRP A C 1
ATOM 1377 O O . TRP A 1 182 ? 10.731 8.252 -0.662 1.00 76.12 182 TRP A O 1
ATOM 1387 N N . ILE A 1 183 ? 10.788 9.002 -2.779 1.00 74.69 183 ILE A N 1
ATOM 1388 C CA . ILE A 1 183 ? 9.356 9.318 -2.845 1.00 74.69 183 ILE A CA 1
ATOM 1389 C C . ILE A 1 183 ? 8.527 8.046 -2.631 1.00 74.69 183 ILE A C 1
ATOM 1391 O O . ILE A 1 183 ? 7.605 8.075 -1.820 1.00 74.69 183 ILE A O 1
ATOM 1395 N N . TYR A 1 184 ? 8.878 6.917 -3.265 1.00 74.00 184 TYR A N 1
ATOM 1396 C CA . TYR A 1 184 ? 8.217 5.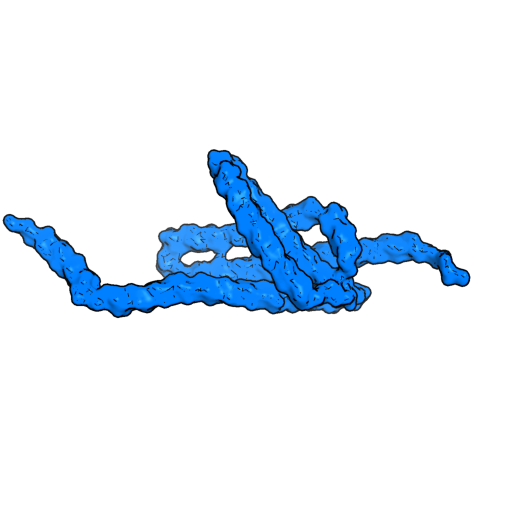627 -3.010 1.00 74.00 184 TYR A CA 1
ATOM 1397 C C . TYR A 1 184 ? 8.245 5.254 -1.525 1.00 74.00 184 TYR A C 1
ATOM 1399 O O . TYR A 1 184 ? 7.217 4.884 -0.959 1.00 74.00 184 TYR A O 1
ATOM 1407 N N . THR A 1 185 ? 9.407 5.387 -0.887 1.00 70.31 185 THR A N 1
ATOM 1408 C CA . THR A 1 185 ? 9.590 5.043 0.529 1.00 70.31 185 THR A CA 1
ATOM 1409 C C . THR A 1 185 ? 8.767 5.954 1.445 1.00 70.31 185 THR A C 1
ATOM 1411 O O . THR A 1 185 ? 8.093 5.470 2.352 1.00 70.31 185 THR A O 1
ATOM 1414 N N . LEU A 1 186 ? 8.768 7.266 1.192 1.00 74.50 186 LEU A N 1
ATOM 1415 C CA . LEU A 1 186 ? 7.999 8.244 1.967 1.00 74.50 186 LEU A CA 1
ATOM 1416 C C . LEU A 1 186 ? 6.491 8.051 1.800 1.00 74.50 186 LEU A C 1
ATOM 1418 O O . LEU A 1 186 ? 5.763 8.076 2.789 1.00 74.50 186 LEU A O 1
ATOM 1422 N N . VAL A 1 187 ? 6.022 7.818 0.572 1.00 79.19 187 VAL A N 1
ATOM 1423 C CA . VAL A 1 187 ? 4.609 7.530 0.291 1.00 79.19 187 VAL A CA 1
ATOM 1424 C C . VAL A 1 187 ? 4.177 6.247 0.991 1.00 79.19 187 VAL A C 1
ATOM 1426 O O . VAL A 1 187 ? 3.102 6.213 1.593 1.00 79.19 187 VAL A O 1
ATOM 1429 N N . PHE A 1 188 ? 5.011 5.207 0.958 1.00 75.50 188 PHE A N 1
ATOM 1430 C CA . PHE A 1 188 ? 4.744 3.955 1.658 1.00 75.50 188 PHE A CA 1
ATOM 1431 C C . PHE A 1 188 ? 4.648 4.169 3.174 1.00 75.50 188 PHE A C 1
ATOM 1433 O O . PHE A 1 188 ? 3.648 3.787 3.782 1.00 75.50 188 PHE A O 1
ATOM 1440 N N . ALA A 1 189 ? 5.635 4.841 3.774 1.00 70.81 189 ALA A N 1
ATOM 1441 C CA . ALA A 1 189 ? 5.655 5.136 5.205 1.00 70.81 189 ALA A CA 1
ATOM 1442 C C . ALA A 1 189 ? 4.452 5.990 5.633 1.00 70.81 189 ALA A C 1
ATOM 1444 O O . ALA A 1 189 ? 3.786 5.679 6.620 1.00 70.81 189 ALA A O 1
ATOM 1445 N N . PHE A 1 190 ? 4.130 7.034 4.866 1.00 80.12 190 PHE A N 1
ATOM 1446 C CA . PHE A 1 190 ? 2.965 7.886 5.095 1.00 80.12 190 PHE A CA 1
ATOM 1447 C C . PHE A 1 190 ? 1.655 7.095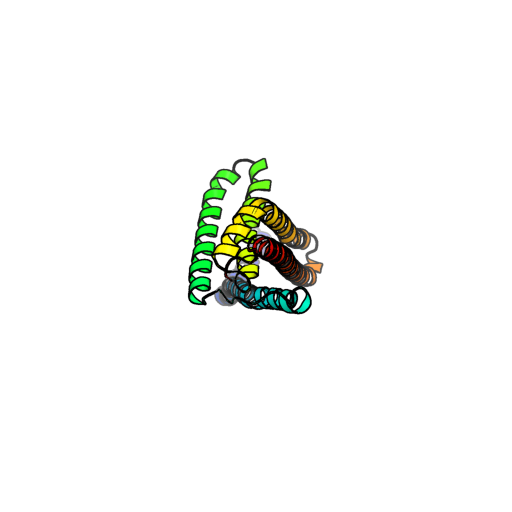 5.018 1.00 80.12 190 PHE A C 1
ATOM 1449 O O . PHE A 1 190 ? 0.807 7.223 5.899 1.00 80.12 190 PHE A O 1
ATOM 1456 N N . SER A 1 191 ? 1.511 6.232 4.010 1.00 76.62 191 SER A N 1
ATOM 1457 C CA . SER A 1 191 ? 0.335 5.371 3.854 1.00 76.62 191 SER A CA 1
ATOM 1458 C C . SER A 1 191 ? 0.182 4.431 5.050 1.00 76.62 191 SER A C 1
ATOM 1460 O O . SER A 1 191 ? -0.897 4.357 5.636 1.00 76.62 191 SER A O 1
ATOM 1462 N N . ALA A 1 192 ? 1.267 3.774 5.471 1.00 70.31 192 ALA A N 1
ATOM 1463 C CA . ALA A 1 192 ? 1.270 2.896 6.639 1.00 70.31 192 ALA A CA 1
ATOM 1464 C C . ALA A 1 192 ? 0.874 3.646 7.923 1.00 70.31 192 ALA A C 1
ATOM 1466 O O . ALA A 1 192 ? 0.017 3.179 8.672 1.00 70.31 192 ALA A O 1
ATOM 1467 N N . LEU A 1 193 ? 1.430 4.841 8.150 1.00 75.75 193 LEU A N 1
ATOM 1468 C CA . LEU A 1 193 ? 1.100 5.698 9.294 1.00 75.75 193 LEU A CA 1
ATOM 1469 C C . LEU A 1 1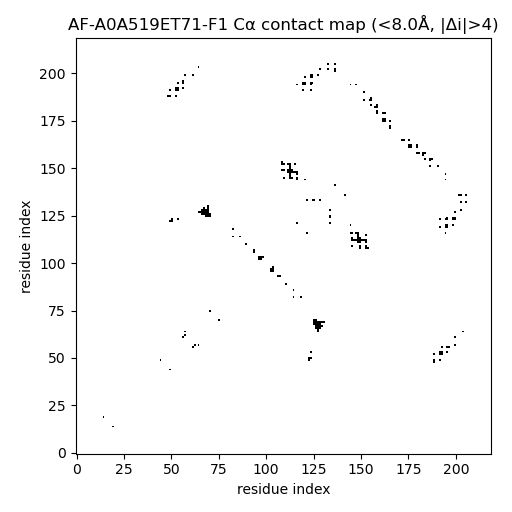93 ? -0.364 6.153 9.283 1.00 75.75 193 LEU A C 1
ATOM 1471 O O . LEU A 1 193 ? -1.012 6.148 10.331 1.00 75.75 193 LEU A O 1
ATOM 1475 N N . TRP A 1 194 ? -0.900 6.529 8.120 1.00 81.62 194 TRP A N 1
ATOM 1476 C CA . TRP A 1 194 ? -2.295 6.949 7.986 1.00 81.62 194 TRP A CA 1
ATOM 1477 C C . TRP A 1 194 ? -3.242 5.790 8.307 1.00 81.62 194 TRP A C 1
ATOM 1479 O O . TRP A 1 194 ? -4.133 5.936 9.148 1.00 81.62 194 TRP A O 1
ATOM 1489 N N . PHE A 1 195 ? -3.006 4.615 7.715 1.00 81.12 195 PHE A N 1
ATOM 1490 C CA . PHE A 1 195 ? -3.782 3.414 8.016 1.00 81.12 195 PHE A CA 1
ATOM 1491 C C . PHE A 1 195 ? -3.689 3.030 9.494 1.00 81.12 195 PHE A C 1
ATOM 1493 O O . PHE A 1 195 ? -4.720 2.755 10.107 1.00 81.12 195 PHE A O 1
ATOM 1500 N N . ALA A 1 196 ? -2.491 3.073 10.085 1.00 76.38 196 ALA A N 1
ATOM 1501 C CA . ALA A 1 196 ? -2.284 2.800 11.503 1.00 76.38 196 ALA A CA 1
ATOM 1502 C C . ALA A 1 196 ? -3.086 3.755 12.386 1.00 76.38 196 ALA A C 1
ATOM 1504 O O . ALA A 1 196 ? -3.830 3.318 13.262 1.00 76.38 196 ALA A O 1
ATOM 1505 N N . HIS A 1 197 ? -2.983 5.058 12.125 1.00 81.12 197 HIS A N 1
ATOM 1506 C CA . HIS A 1 197 ? -3.673 6.065 12.914 1.00 81.12 197 HIS A CA 1
ATOM 1507 C C . HIS A 1 197 ? -5.193 5.904 12.840 1.00 81.12 197 HIS A C 1
ATOM 1509 O O . HIS A 1 197 ? -5.844 5.881 13.881 1.00 81.12 197 HIS A O 1
ATOM 1515 N N . TYR A 1 198 ? -5.742 5.741 11.634 1.00 84.44 198 TYR A N 1
ATOM 1516 C CA . TYR A 1 198 ? -7.183 5.592 11.441 1.00 84.44 198 TYR A CA 1
ATOM 1517 C C . TYR A 1 198 ? -7.714 4.296 12.071 1.00 84.44 198 TYR A C 1
ATOM 1519 O O . TYR A 1 198 ? -8.748 4.302 12.734 1.00 84.44 198 TYR A O 1
ATOM 1527 N N . CYS A 1 199 ? -7.000 3.179 11.899 1.00 81.81 199 CYS A N 1
ATOM 1528 C CA . CYS A 1 199 ? -7.426 1.887 12.436 1.00 81.81 199 CYS A CA 1
ATOM 1529 C C . CYS A 1 199 ? -7.369 1.836 13.967 1.00 81.81 199 CYS A C 1
ATOM 1531 O O . CYS A 1 199 ? -8.285 1.297 14.586 1.00 81.81 199 CYS A O 1
ATOM 1533 N N . LEU A 1 200 ? -6.312 2.381 14.577 1.00 80.00 200 LEU A N 1
ATOM 1534 C CA . LEU A 1 200 ? -6.170 2.407 16.035 1.00 80.00 200 LEU A CA 1
ATOM 1535 C C . LEU A 1 200 ? -7.183 3.350 16.688 1.00 80.00 200 LEU A C 1
ATOM 1537 O O . LEU A 1 200 ? -7.754 2.994 17.716 1.00 80.00 200 LEU A O 1
ATOM 1541 N N . ASP A 1 201 ? -7.464 4.498 16.068 1.00 84.31 201 ASP A N 1
ATOM 1542 C CA . ASP A 1 201 ? -8.496 5.421 16.546 1.00 84.31 201 ASP A CA 1
ATOM 1543 C C . ASP A 1 201 ? -9.893 4.782 16.492 1.00 84.31 201 ASP A C 1
ATOM 1545 O O . ASP A 1 201 ? -10.617 4.751 17.487 1.00 84.31 201 ASP A O 1
ATOM 1549 N N . ALA A 1 202 ? -10.240 4.152 15.367 1.00 84.62 202 ALA A N 1
ATOM 1550 C CA . ALA A 1 202 ? -11.513 3.453 15.227 1.00 84.62 202 ALA A CA 1
ATOM 1551 C C . ALA A 1 202 ? -11.636 2.256 16.199 1.00 84.62 202 ALA A C 1
ATOM 1553 O O . ALA A 1 202 ? -12.724 1.963 16.699 1.00 84.62 202 ALA A O 1
ATOM 1554 N N . LEU A 1 203 ? -10.526 1.581 16.522 1.00 83.31 203 LEU A N 1
ATOM 1555 C CA . LEU A 1 203 ? -10.489 0.534 17.548 1.00 83.31 203 LEU A CA 1
ATOM 1556 C C . LEU A 1 203 ? -10.705 1.090 18.959 1.00 83.31 203 LEU A C 1
ATOM 1558 O O . LEU A 1 203 ? -11.433 0.473 19.741 1.00 83.31 203 LEU A O 1
ATOM 1562 N N . ALA A 1 204 ? -10.115 2.244 19.278 1.00 83.38 204 ALA A N 1
ATOM 1563 C CA . ALA A 1 204 ? -10.338 2.931 20.546 1.00 83.38 204 ALA A CA 1
ATOM 1564 C C . ALA A 1 204 ? -11.827 3.259 20.733 1.00 83.38 204 ALA A C 1
ATOM 1566 O O . ALA A 1 204 ? -12.411 2.932 21.766 1.00 83.38 204 ALA A O 1
ATOM 1567 N N . GLN A 1 205 ? -12.457 3.820 19.696 1.00 86.38 205 GLN A N 1
ATOM 1568 C CA . GLN A 1 205 ? -13.881 4.158 19.698 1.00 86.38 205 GLN A CA 1
ATOM 1569 C C . GLN A 1 205 ? -14.770 2.915 19.849 1.00 86.38 205 GLN A C 1
ATOM 1571 O O . GLN A 1 205 ? -15.701 2.922 20.653 1.00 86.38 205 GLN A O 1
ATOM 1576 N N . LEU A 1 206 ? -14.459 1.820 19.143 1.00 85.62 206 LEU A N 1
ATOM 1577 C CA . LEU A 1 206 ? -15.210 0.564 19.252 1.00 85.62 206 LEU A CA 1
ATOM 1578 C C . LEU A 1 206 ? -15.162 -0.013 20.675 1.00 85.62 206 LEU A C 1
ATOM 1580 O O . LEU A 1 206 ? -16.178 -0.477 21.193 1.00 85.62 206 LEU A O 1
ATOM 1584 N N . ARG A 1 207 ? -13.988 0.005 21.317 1.00 85.88 207 ARG A N 1
ATOM 1585 C CA . ARG A 1 207 ? -13.830 -0.473 22.698 1.00 85.88 207 ARG A CA 1
ATOM 1586 C C . ARG A 1 207 ? -14.539 0.433 23.699 1.00 85.88 207 ARG A C 1
ATOM 1588 O O . ARG A 1 207 ? -15.183 -0.086 24.604 1.00 85.88 207 ARG A O 1
ATOM 1595 N N . ALA A 1 208 ? -14.468 1.751 23.514 1.00 86.50 208 ALA A N 1
ATOM 1596 C CA . ALA A 1 208 ? -15.195 2.707 24.345 1.00 86.50 208 ALA A CA 1
ATOM 1597 C C . ALA A 1 208 ? -16.716 2.491 24.252 1.00 86.50 208 ALA A C 1
ATOM 1599 O O . ALA A 1 208 ? -17.384 2.430 25.279 1.00 86.50 208 ALA A O 1
ATOM 1600 N N . ALA A 1 209 ? -17.251 2.282 23.045 1.00 85.81 209 ALA A N 1
ATOM 1601 C CA . ALA A 1 209 ? -18.667 1.979 22.841 1.00 85.81 209 ALA A CA 1
ATOM 1602 C C . ALA A 1 209 ? -19.090 0.670 23.537 1.00 85.81 209 ALA A C 1
ATOM 1604 O O . ALA A 1 209 ? -20.064 0.659 24.285 1.00 85.81 209 ALA A O 1
ATOM 1605 N N . ARG A 1 210 ? -18.310 -0.411 23.380 1.00 85.56 210 ARG A N 1
ATOM 1606 C CA . ARG A 1 210 ? -18.578 -1.702 24.047 1.00 85.56 210 ARG A CA 1
ATOM 1607 C C . ARG A 1 210 ? -18.496 -1.620 25.575 1.00 85.56 210 ARG A C 1
ATOM 1609 O O . ARG A 1 210 ? -19.250 -2.302 26.264 1.00 85.56 210 ARG A O 1
ATOM 1616 N N . ALA A 1 211 ? -17.593 -0.798 26.112 1.00 83.06 211 ALA A N 1
ATOM 1617 C CA . ALA A 1 211 ? -17.478 -0.577 27.553 1.00 83.06 211 ALA A CA 1
ATOM 1618 C C . ALA A 1 211 ? -18.715 0.135 28.127 1.00 83.06 211 ALA A C 1
ATOM 1620 O O . ALA A 1 211 ? -19.137 -0.185 29.233 1.00 83.06 211 ALA A O 1
ATOM 1621 N N . ILE A 1 212 ? -19.327 1.049 27.365 1.00 82.06 212 ILE A N 1
ATOM 1622 C CA . ILE A 1 212 ? -20.585 1.718 27.739 1.00 82.06 212 ILE A CA 1
ATOM 1623 C C . ILE A 1 212 ? -21.773 0.741 27.661 1.00 82.06 212 ILE A C 1
ATOM 1625 O O . ILE A 1 212 ? -22.654 0.778 28.515 1.00 82.06 212 ILE A O 1
ATOM 1629 N N . GLU A 1 213 ? -21.782 -0.161 26.675 1.00 75.75 213 GLU A N 1
ATOM 1630 C CA . GLU A 1 213 ? -22.816 -1.199 26.503 1.00 75.75 213 GLU A CA 1
ATOM 1631 C C . GLU A 1 213 ? -22.732 -2.351 27.516 1.00 75.75 213 GLU A C 1
ATOM 1633 O O . GLU A 1 213 ? -23.664 -3.150 27.595 1.00 75.75 213 GLU A O 1
ATOM 1638 N N . THR A 1 214 ? -21.662 -2.430 28.316 1.00 60.62 214 THR A N 1
ATOM 1639 C CA . THR A 1 214 ? -21.524 -3.404 29.410 1.00 60.62 214 THR A CA 1
ATOM 1640 C C . THR A 1 214 ? -21.737 -2.716 30.769 1.00 60.62 214 THR A C 1
ATOM 1642 O O . THR A 1 214 ? -20.781 -2.567 31.534 1.00 60.62 214 THR A O 1
ATOM 1645 N N . PRO A 1 215 ? -22.953 -2.245 31.116 1.00 56.81 215 PRO A N 1
ATOM 1646 C CA . PRO A 1 215 ? -23.209 -1.765 32.463 1.00 56.81 215 PRO A CA 1
ATOM 1647 C C . PRO A 1 215 ? -23.136 -2.949 33.433 1.00 56.81 215 PRO A C 1
ATOM 1649 O O . PRO A 1 215 ? -23.654 -4.027 33.150 1.00 56.81 215 PRO A O 1
ATOM 1652 N N . GLN A 1 216 ? -22.466 -2.729 34.566 1.00 54.66 216 GLN A N 1
ATOM 1653 C CA . GLN A 1 216 ? -22.428 -3.574 35.765 1.00 54.66 216 GLN A CA 1
ATOM 1654 C C . GLN A 1 216 ? -23.636 -4.528 35.875 1.00 54.66 216 GLN A C 1
ATOM 1656 O O . GLN A 1 216 ? -24.725 -4.121 36.267 1.00 54.66 216 GLN A O 1
ATOM 1661 N N . GLY A 1 217 ? -23.430 -5.800 35.527 1.00 51.97 217 GLY A N 1
ATOM 1662 C CA . GLY A 1 217 ? -24.467 -6.838 35.513 1.00 51.97 217 GLY A CA 1
ATOM 1663 C C . GLY A 1 217 ? -23.986 -8.184 36.055 1.00 51.97 217 GLY A C 1
ATOM 1664 O O . GLY A 1 217 ? -24.506 -9.224 35.668 1.00 51.97 217 GLY A O 1
ATOM 1665 N N . SER A 1 218 ? -22.978 -8.175 36.925 1.00 47.38 218 SER A N 1
ATOM 1666 C CA . SER A 1 218 ? -22.590 -9.329 37.739 1.00 47.38 218 SER A CA 1
ATOM 1667 C C . SER A 1 218 ? -22.088 -8.819 39.090 1.00 47.38 218 SER A C 1
ATOM 1669 O O . SER A 1 218 ? -20.882 -8.673 39.302 1.00 47.38 218 SER A O 1
ATOM 1671 N N . ALA A 1 219 ? -23.044 -8.431 39.936 1.00 39.81 219 ALA A N 1
ATOM 1672 C CA . ALA A 1 219 ? -22.871 -8.419 41.386 1.00 39.81 219 ALA A CA 1
ATOM 1673 C C . ALA A 1 219 ? -23.051 -9.847 41.918 1.00 39.81 219 ALA A C 1
ATOM 1675 O O . ALA A 1 219 ? -23.854 -10.588 41.303 1.00 39.81 219 ALA A O 1
#

Sequence (219 aa):
SWPLLASFWGWIGRFFSGDVTATLAPLVVVFAATPLLVVAALVIVAGFMAPALTRLVGERRFPSLEQKKGASFIGSVARSLGLTLLALVALVVSMPLWLIPPLVLILPPLIWGWLTYRVMSFDALAEHASAEERATLLRTHRLQLLGIGVLCGYLGAAPSLVWASGLLFAAAFFVLVPLAIWIYTLVFAFSALWFAHYCLDALAQLRAARAIETPQGSA